Protein AF-A0AAD4VI14-F1 (afdb_monomer)

Solvent-accessible surface area (backbone atoms only — not comparable to full-atom values): 11357 Å² total; per-residue (Å²): 117,65,69,61,51,53,48,49,55,49,53,51,50,55,50,52,51,50,52,49,50,51,51,53,51,52,53,52,48,50,54,49,52,52,50,49,53,51,51,50,52,53,49,50,62,71,36,63,86,68,59,84,59,81,57,94,85,62,77,75,86,71,85,75,52,60,69,69,57,59,76,38,49,58,58,39,58,70,40,100,84,31,84,41,54,66,67,54,46,28,71,74,70,75,42,56,62,69,57,52,52,49,53,52,50,56,48,42,72,71,38,62,61,59,66,73,39,46,69,52,46,70,65,54,41,71,67,53,39,49,53,51,49,54,53,48,51,55,48,50,47,69,73,35,28,86,83,72,68,44,84,80,48,75,66,54,50,52,54,44,26,52,57,24,36,78,71,77,36,71,87,37,84,70,96,75,66,91,82,84,57,94,55,99,77,65,83,79,130

pLDDT: mean 75.38, std 15.09, range [39.78, 95.12]

Sequence (189 aa):
MEDFRRCLERQERETNERNRRAYEINELQRQVDEQVVIAVALQDEENQGRHCGSQVGRRRNVDRHRHSRGKNLLKDYFIPTSLYSDVDFRRRFRMQPHLFNKVMHDICNYDAYFVKNVDEIARMGKSTTLEALIRFCQIVETLYTRDYLRRPTPRDLQWLLQKAEARGFPGMIGSIDCMHWQWKNCPTA

Organism: Prunus dulcis (NCBI:txid3755)

InterPro domains:
  IPR006912 Harbinger transposase-derived protein [PF04827] (147-189)
  IPR059462 Domain of unknown function DUF8418 [PF28509] (72-107)

Foldseek 3Di:
DVVVVVVVVVVVVVVVVVVVVVVVVVVVVVVVVVVVVVVVVVVCVVCPVVPPPDPPPPPPDDPPPVLVVLVCPCQQEPDPPHVDYQVVVCVPVVDGVVVVVVLLVQLCVVDVLCVVCVVVCSVCPVVSVVVVVVSSVVSCCVPCQVPHVDDDDPVNQVVQQVVCVVVVRHPDNDPDDPPPDDDVDDDDD

Secondary structure (DSSP, 8-state):
-HHHHHHHHHHHHHHHHHHHHHHHHHHHHHHHHHHHHHHHHHHHHHGGGT---S-TTPPP-----HHHHHHTHHHHHTSTT-SS-HHHHHHHHSS-HHHHHHHHHHHHHH-THHHHSHHHHHTT-HHHHHHHHHHHHHHHHHHHIIIIISPPPHHHHHHHHHHHHTTT-TT---SS-SSS---TT----

Mean predicted aligned error: 16.75 Å

Radius of gyration: 24.11 Å; Cα contacts (8 Å, |Δi|>4): 65; chains: 1; bounding box: 54×68×52 Å

Structure (mmCIF, N/CA/C/O backbone):
data_AF-A0AAD4VI14-F1
#
_entry.id   AF-A0AAD4VI14-F1
#
loop_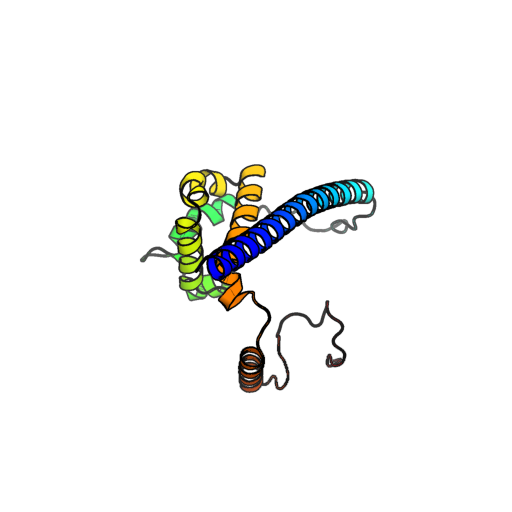
_atom_site.group_PDB
_atom_site.id
_atom_site.type_symbol
_atom_site.label_atom_id
_atom_site.label_alt_id
_atom_site.label_comp_id
_atom_site.label_asym_id
_atom_site.label_entity_id
_atom_site.label_seq_id
_atom_site.pdbx_PDB_ins_code
_atom_site.Cartn_x
_atom_site.Cartn_y
_atom_site.Cartn_z
_atom_site.occupancy
_atom_site.B_iso_or_equiv
_atom_site.auth_seq_id
_atom_site.auth_comp_id
_atom_site.auth_asym_id
_atom_site.auth_atom_id
_atom_site.pdbx_PDB_model_num
ATOM 1 N N . MET A 1 1 ? -26.286 37.225 23.379 1.00 53.12 1 MET A N 1
ATOM 2 C CA . MET A 1 1 ? -25.406 36.874 22.235 1.00 53.12 1 MET A CA 1
ATOM 3 C C . MET A 1 1 ? -23.930 36.756 22.629 1.00 53.12 1 MET A C 1
ATOM 5 O O . MET A 1 1 ? -23.224 35.999 21.976 1.00 53.12 1 MET A O 1
ATOM 9 N N . GLU A 1 2 ? -23.458 37.434 23.682 1.00 55.78 2 GLU A N 1
ATOM 10 C CA . GLU A 1 2 ? -22.063 37.326 24.160 1.00 55.78 2 GLU A CA 1
ATOM 11 C C . GLU A 1 2 ? -21.701 35.974 24.794 1.00 55.78 2 GLU A C 1
ATOM 13 O O . GLU A 1 2 ? -20.599 35.482 24.559 1.00 55.78 2 GLU A O 1
ATOM 18 N N . ASP A 1 3 ? -22.626 35.322 25.507 1.00 57.53 3 ASP A N 1
ATOM 19 C CA . ASP A 1 3 ? -22.357 34.016 26.138 1.00 57.53 3 ASP A CA 1
ATOM 20 C C . ASP A 1 3 ? -22.049 32.905 25.131 1.00 57.53 3 ASP A C 1
ATOM 22 O O . ASP A 1 3 ? -21.196 32.053 25.375 1.00 57.53 3 ASP A O 1
ATOM 26 N N . PHE A 1 4 ? -22.691 32.937 23.962 1.00 58.03 4 PHE A N 1
ATOM 27 C CA . PHE A 1 4 ? -22.474 31.933 22.922 1.00 58.03 4 PHE A CA 1
ATOM 28 C C . PHE A 1 4 ? -21.110 32.113 22.238 1.00 58.03 4 PHE A C 1
ATOM 30 O O . PHE A 1 4 ? -20.423 31.128 21.981 1.00 58.03 4 PHE A O 1
ATOM 37 N N . ARG A 1 5 ? -20.668 33.364 22.014 1.00 62.41 5 ARG A N 1
ATOM 38 C CA . ARG A 1 5 ? -19.307 33.651 21.518 1.00 62.41 5 ARG A CA 1
ATOM 39 C C . ARG A 1 5 ? -18.242 33.234 22.521 1.00 62.41 5 ARG A C 1
ATOM 41 O O . ARG A 1 5 ? -17.300 32.561 22.131 1.00 62.41 5 ARG A O 1
ATOM 48 N N . ARG A 1 6 ? -18.427 33.534 23.812 1.00 66.25 6 ARG A N 1
ATOM 49 C CA . ARG A 1 6 ? -17.509 33.069 24.865 1.00 66.25 6 ARG A CA 1
ATOM 50 C C . ARG A 1 6 ? -17.432 31.547 24.940 1.00 66.25 6 ARG A C 1
ATOM 52 O O . ARG A 1 6 ? -16.360 31.006 25.192 1.00 66.25 6 ARG A O 1
ATOM 59 N N . CYS A 1 7 ? -18.551 30.857 24.721 1.00 67.00 7 CYS A N 1
ATOM 60 C CA . CYS A 1 7 ? -18.590 29.398 24.692 1.00 67.00 7 CYS A CA 1
ATOM 61 C C . CYS A 1 7 ? -17.804 28.834 23.497 1.00 67.00 7 CYS A C 1
ATOM 63 O O . CYS A 1 7 ? -16.972 27.951 23.685 1.00 67.00 7 CYS A O 1
ATOM 65 N N . LEU A 1 8 ? -17.993 29.400 22.300 1.00 64.12 8 LEU A N 1
ATOM 66 C CA . LEU A 1 8 ? -17.263 28.999 21.093 1.00 64.12 8 LEU A CA 1
ATOM 67 C C . LEU A 1 8 ? -15.761 29.301 21.190 1.00 64.12 8 LEU A C 1
ATOM 69 O O . LEU A 1 8 ? -14.953 28.427 20.900 1.00 64.12 8 LEU A O 1
ATOM 73 N N . GLU A 1 9 ? -15.377 30.481 21.681 1.00 72.81 9 GLU A N 1
ATOM 74 C CA . GLU A 1 9 ? -13.969 30.844 21.904 1.00 72.81 9 GLU A CA 1
ATOM 75 C C . GLU A 1 9 ? -13.300 29.930 22.939 1.00 72.81 9 GLU A C 1
ATOM 77 O O . GLU A 1 9 ? -12.126 29.581 22.812 1.00 72.81 9 GLU A O 1
ATOM 82 N N . ARG A 1 10 ? -14.041 29.515 23.974 1.00 72.38 10 ARG A N 1
ATOM 83 C CA 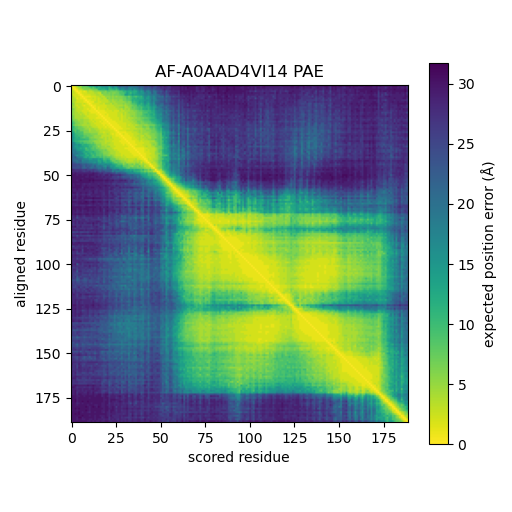. ARG A 1 10 ? -13.556 28.546 24.962 1.00 72.38 10 ARG A CA 1
ATOM 84 C C . ARG A 1 10 ? -13.358 27.170 24.333 1.00 72.38 10 ARG A C 1
ATOM 86 O O . ARG A 1 10 ? -12.322 26.550 24.555 1.00 72.38 10 ARG A O 1
ATOM 93 N N . GLN A 1 11 ? -14.315 26.724 23.526 1.00 63.62 11 GLN A N 1
ATOM 94 C CA . GLN A 1 11 ? -14.253 25.440 22.837 1.00 63.62 11 GLN A CA 1
ATOM 95 C C . GLN A 1 11 ? -13.091 25.399 21.835 1.00 63.62 11 GLN A C 1
ATOM 97 O O . GLN A 1 11 ? -12.366 24.409 21.784 1.00 63.62 11 GLN A O 1
ATOM 102 N N . GLU A 1 12 ? -12.858 26.499 21.115 1.00 72.25 12 GLU A N 1
ATOM 103 C CA . GLU A 1 12 ? -11.760 26.653 20.161 1.00 72.25 12 GLU A CA 1
ATOM 104 C C . GLU A 1 12 ? -10.387 26.624 20.851 1.00 72.25 12 GLU A C 1
ATOM 106 O O . GLU A 1 12 ? -9.479 25.916 20.403 1.00 72.25 12 GLU A O 1
ATOM 111 N N . ARG A 1 13 ? -10.244 27.312 21.994 1.00 74.06 13 ARG A N 1
ATOM 112 C CA . ARG A 1 13 ? -9.034 27.247 22.835 1.00 74.06 13 ARG A CA 1
ATOM 113 C C . ARG A 1 13 ? -8.769 25.833 23.340 1.00 74.06 13 ARG A C 1
ATOM 115 O O . ARG A 1 13 ? -7.639 25.364 23.248 1.00 74.06 13 ARG A O 1
ATOM 122 N N . GLU A 1 14 ? -9.802 25.134 23.803 1.00 79.88 14 GLU A N 1
ATOM 123 C CA . GLU A 1 14 ? -9.686 23.749 24.267 1.00 79.88 14 GLU A CA 1
ATOM 124 C C . GLU A 1 14 ? -9.267 22.795 23.135 1.00 79.88 14 GLU A C 1
ATOM 126 O O . GLU A 1 14 ? -8.420 21.924 23.348 1.00 79.88 14 GLU A O 1
ATOM 131 N N . THR A 1 15 ? -9.789 22.963 21.914 1.00 68.75 15 THR A N 1
ATOM 132 C CA . THR A 1 15 ? -9.327 22.193 20.745 1.00 68.75 15 THR A CA 1
ATOM 133 C C . THR A 1 15 ? -7.901 22.540 20.335 1.00 68.75 15 THR A C 1
ATOM 135 O O . THR A 1 15 ? -7.125 21.631 20.048 1.00 68.75 15 THR A O 1
ATOM 138 N N . ASN A 1 16 ? -7.519 23.817 20.356 1.00 77.69 16 ASN A N 1
ATOM 139 C CA . ASN A 1 16 ? -6.167 24.245 19.998 1.00 77.69 16 ASN A CA 1
ATOM 140 C C . ASN A 1 16 ? -5.129 23.739 21.007 1.00 77.69 16 ASN A C 1
ATOM 142 O O . ASN A 1 16 ? -4.069 23.260 20.608 1.00 77.69 16 ASN A O 1
ATOM 146 N N . GLU A 1 17 ? -5.450 23.748 22.302 1.00 81.88 17 GLU A N 1
ATOM 147 C CA . GLU A 1 17 ? -4.603 23.141 23.331 1.00 81.88 17 GLU A CA 1
ATOM 148 C C . GLU A 1 17 ? -4.495 21.621 23.176 1.00 81.88 17 GLU A C 1
ATOM 150 O O . GLU A 1 17 ? -3.400 21.073 23.303 1.00 81.88 17 GLU A O 1
ATOM 155 N N . ARG A 1 18 ? -5.596 20.923 22.863 1.00 75.38 18 ARG A N 1
ATOM 156 C CA . ARG A 1 18 ? -5.563 19.475 22.583 1.00 75.38 18 ARG A CA 1
ATOM 157 C C . ARG A 1 18 ? -4.702 19.151 21.365 1.00 75.38 18 ARG A C 1
ATOM 159 O O . ARG A 1 18 ? -3.888 18.235 21.439 1.00 75.38 18 ARG A O 1
ATOM 166 N N . ASN A 1 19 ? -4.841 19.914 20.285 1.00 68.81 19 ASN A N 1
ATOM 167 C CA . ASN A 1 19 ? -4.060 19.731 19.063 1.00 68.81 19 ASN A CA 1
ATOM 168 C C . ASN A 1 19 ? -2.572 20.005 19.302 1.00 68.81 19 ASN A C 1
ATOM 170 O O . ASN A 1 19 ? -1.728 19.248 18.830 1.00 68.81 19 ASN A O 1
ATOM 174 N N . ARG A 1 20 ? -2.244 21.030 20.095 1.00 75.94 20 ARG A N 1
ATOM 175 C CA . ARG A 1 20 ? -0.863 21.329 20.484 1.00 75.94 20 ARG A CA 1
ATOM 176 C C . ARG A 1 20 ? -0.253 20.216 21.337 1.00 75.94 20 ARG A C 1
ATOM 178 O O . ARG A 1 20 ? 0.851 19.776 21.043 1.00 75.94 20 ARG A O 1
ATOM 185 N N . ARG A 1 21 ? -0.989 19.701 22.328 1.00 83.00 21 ARG A N 1
ATOM 186 C CA . ARG A 1 21 ? -0.546 18.551 23.137 1.00 83.00 21 ARG A CA 1
ATOM 187 C C . ARG A 1 21 ? -0.348 17.302 22.281 1.00 83.00 21 ARG A C 1
ATOM 189 O O . ARG A 1 21 ? 0.624 16.590 22.479 1.00 83.00 21 ARG A O 1
ATOM 196 N N . ALA A 1 22 ? -1.231 17.046 21.316 1.00 75.75 22 ALA A N 1
ATOM 197 C CA . ALA A 1 22 ? -1.076 15.931 20.383 1.00 75.75 22 ALA A CA 1
ATOM 198 C C . ALA A 1 22 ? 0.160 16.097 19.480 1.00 75.75 22 ALA A C 1
ATOM 200 O O . ALA A 1 22 ? 0.868 15.123 19.242 1.00 75.75 22 ALA A O 1
ATOM 201 N N . TYR A 1 23 ? 0.447 17.320 19.019 1.00 74.06 23 TYR A N 1
ATOM 202 C CA . TYR A 1 23 ? 1.661 17.629 18.260 1.00 74.06 23 TYR A CA 1
ATOM 203 C C . TYR A 1 23 ? 2.922 17.393 19.103 1.00 74.06 23 TYR A C 1
ATOM 205 O O . TYR A 1 23 ? 3.818 16.680 18.668 1.00 74.06 23 TYR A O 1
ATOM 213 N N . GLU A 1 24 ? 2.961 17.913 20.333 1.00 84.12 24 GLU A N 1
ATOM 214 C CA . GLU A 1 24 ? 4.086 17.735 21.262 1.00 84.12 24 GLU A CA 1
ATOM 215 C C . GLU A 1 24 ? 4.300 16.255 21.628 1.00 84.12 24 GLU A C 1
ATOM 217 O O . GLU A 1 24 ? 5.435 15.784 21.638 1.00 84.12 24 GLU A O 1
ATOM 222 N N . ILE A 1 25 ? 3.224 15.492 21.854 1.00 77.44 25 ILE A N 1
ATOM 223 C CA . ILE A 1 25 ? 3.294 14.043 22.104 1.00 77.44 25 ILE A CA 1
ATOM 224 C C . ILE A 1 25 ? 3.836 13.297 20.881 1.00 77.44 25 ILE A C 1
ATOM 226 O O . ILE A 1 25 ? 4.691 12.433 21.043 1.00 77.44 25 ILE A O 1
ATOM 230 N N . ASN A 1 26 ? 3.384 13.625 19.668 1.00 72.69 26 ASN A N 1
ATOM 231 C CA . ASN A 1 26 ? 3.874 12.985 18.444 1.00 72.69 26 ASN A CA 1
ATOM 232 C C . ASN A 1 26 ? 5.341 13.335 18.148 1.00 72.69 26 ASN A C 1
ATOM 234 O O . ASN A 1 26 ? 6.094 12.474 17.704 1.00 72.69 26 ASN A O 1
ATOM 238 N N . GLU A 1 27 ? 5.761 14.573 18.413 1.00 82.62 27 GLU A N 1
ATOM 239 C CA . GLU A 1 27 ? 7.152 15.015 18.263 1.00 82.62 27 GLU A CA 1
ATOM 240 C C . GLU A 1 27 ? 8.071 14.270 19.246 1.00 82.62 27 GLU A C 1
ATOM 242 O O . GLU A 1 27 ? 9.111 13.739 18.855 1.00 82.62 27 GLU A O 1
ATOM 247 N N . LEU A 1 28 ? 7.652 14.152 20.512 1.00 82.75 28 LEU A N 1
ATOM 248 C CA . LEU A 1 28 ? 8.364 13.372 21.527 1.00 82.75 28 LEU A CA 1
ATOM 249 C C . LEU A 1 28 ? 8.381 11.880 21.185 1.00 82.75 28 LEU A C 1
ATOM 251 O O . LEU A 1 28 ? 9.422 11.242 21.314 1.00 82.75 28 LEU A O 1
ATOM 255 N N . GLN A 1 29 ? 7.263 11.330 20.702 1.00 75.38 29 GLN A N 1
ATOM 256 C CA . GLN A 1 29 ? 7.194 9.940 20.254 1.00 75.38 29 GLN A CA 1
ATOM 257 C C . GLN A 1 29 ? 8.182 9.691 19.114 1.00 75.38 29 GLN A C 1
ATOM 259 O O . GLN A 1 29 ? 8.903 8.702 19.146 1.00 75.38 29 GLN A O 1
ATOM 264 N N . ARG A 1 30 ? 8.303 10.624 18.165 1.00 74.38 30 ARG A N 1
ATOM 265 C CA . ARG A 1 30 ? 9.261 10.528 17.062 1.00 74.38 30 ARG A CA 1
ATOM 266 C C . ARG A 1 30 ? 10.715 10.549 17.548 1.00 74.38 30 ARG A C 1
ATOM 268 O O . ARG A 1 30 ? 11.530 9.796 17.027 1.00 74.38 30 ARG A O 1
ATOM 275 N N . GLN A 1 31 ? 11.033 11.364 18.557 1.00 83.75 31 GLN A N 1
ATOM 276 C CA . GLN A 1 31 ? 12.362 11.371 19.187 1.00 83.75 31 GLN A CA 1
ATOM 277 C C . GLN A 1 31 ? 12.657 10.059 19.924 1.00 83.75 31 GLN A C 1
ATOM 279 O O . GLN A 1 31 ? 13.788 9.575 19.890 1.00 83.75 31 GLN A O 1
ATOM 284 N N . VAL A 1 32 ? 11.653 9.470 20.578 1.00 83.19 32 VAL A N 1
ATOM 285 C CA . VAL A 1 32 ? 11.776 8.155 21.221 1.00 83.19 32 VAL A CA 1
ATOM 286 C C . VAL A 1 32 ? 11.953 7.059 20.172 1.00 83.19 32 VAL A C 1
ATOM 288 O O . VAL A 1 32 ? 12.847 6.235 20.324 1.00 83.19 32 VAL A O 1
ATOM 291 N N . ASP A 1 33 ? 11.177 7.073 19.088 1.00 77.75 33 ASP A N 1
ATOM 292 C CA . ASP A 1 33 ? 11.289 6.104 17.995 1.00 77.75 33 ASP A CA 1
ATOM 293 C C . ASP A 1 33 ? 12.675 6.179 17.333 1.00 77.75 33 ASP A C 1
ATOM 295 O O . ASP A 1 33 ? 13.295 5.150 17.074 1.00 77.75 33 ASP A O 1
ATOM 299 N N . GLU A 1 34 ? 13.212 7.385 17.127 1.00 78.00 34 GLU A N 1
ATOM 300 C CA . GLU A 1 34 ? 14.564 7.593 16.599 1.00 78.00 34 GLU A CA 1
ATOM 301 C C . GLU A 1 34 ? 15.640 7.053 17.556 1.00 78.00 34 GLU A C 1
ATOM 303 O O . GLU A 1 34 ? 16.559 6.351 17.125 1.00 78.00 34 GLU A O 1
ATOM 308 N N . GLN A 1 35 ? 15.491 7.282 18.866 1.00 76.81 35 GLN A N 1
ATOM 309 C CA . GLN A 1 35 ? 16.378 6.697 19.877 1.00 76.81 35 GLN A CA 1
ATOM 310 C C . GLN A 1 35 ? 16.278 5.170 19.937 1.00 76.81 35 GLN A C 1
ATOM 312 O O . GLN A 1 35 ? 17.301 4.505 20.081 1.00 76.81 35 GLN A O 1
ATOM 317 N N . VAL A 1 36 ? 15.080 4.598 19.792 1.00 81.19 36 VAL A N 1
ATOM 318 C CA . VAL A 1 36 ? 14.875 3.145 19.736 1.00 81.19 36 VAL A CA 1
ATOM 319 C C . VAL A 1 36 ? 15.547 2.560 18.497 1.00 81.19 36 VAL A C 1
ATOM 321 O O . VAL A 1 36 ? 16.235 1.553 18.614 1.00 81.19 36 VAL A O 1
ATOM 324 N N . VAL A 1 37 ? 15.425 3.197 17.329 1.00 79.38 37 VAL A N 1
ATOM 325 C CA . VAL A 1 37 ? 16.107 2.755 16.099 1.00 79.38 37 VAL A CA 1
ATOM 326 C C . VAL A 1 37 ? 17.626 2.762 16.277 1.00 79.38 37 VAL A C 1
ATOM 328 O O . VAL A 1 37 ? 18.291 1.805 15.884 1.00 79.38 37 VAL A O 1
ATOM 331 N N . ILE A 1 38 ? 18.180 3.801 16.908 1.00 80.31 38 ILE A N 1
ATOM 332 C CA . ILE A 1 38 ? 19.616 3.886 17.205 1.00 80.31 38 ILE A CA 1
ATOM 333 C C . ILE A 1 38 ? 20.028 2.806 18.213 1.00 80.31 38 ILE A C 1
ATOM 335 O O . ILE A 1 38 ? 21.018 2.117 17.989 1.00 80.31 38 ILE A O 1
ATOM 339 N N . ALA A 1 39 ? 19.271 2.614 19.294 1.00 77.19 39 ALA A N 1
ATOM 340 C CA . ALA A 1 39 ? 19.557 1.593 20.298 1.00 77.19 39 ALA A CA 1
ATOM 341 C C . ALA A 1 39 ? 19.496 0.174 19.711 1.00 77.19 39 ALA A C 1
ATOM 343 O O . ALA A 1 39 ? 20.377 -0.635 19.989 1.00 77.19 39 ALA A O 1
ATOM 344 N N . VAL A 1 40 ? 18.516 -0.102 18.844 1.00 77.56 40 VAL A N 1
ATOM 345 C CA . VAL A 1 40 ? 18.406 -1.363 18.097 1.00 77.56 40 VAL A CA 1
ATOM 346 C C . VAL A 1 40 ? 19.598 -1.538 17.159 1.00 77.56 40 VAL A C 1
ATOM 348 O O . VAL A 1 40 ? 20.185 -2.612 17.141 1.00 77.56 40 VAL A O 1
ATOM 351 N N . ALA A 1 41 ? 20.023 -0.491 16.446 1.00 73.06 41 ALA A N 1
ATOM 352 C CA . ALA A 1 41 ? 21.204 -0.555 15.584 1.00 73.06 41 ALA A CA 1
ATOM 353 C C . ALA A 1 41 ? 22.501 -0.821 16.376 1.00 73.06 41 ALA A C 1
ATOM 355 O O . ALA A 1 41 ? 23.350 -1.589 15.930 1.00 73.06 41 ALA A O 1
ATOM 356 N N . LEU A 1 42 ? 22.645 -0.230 17.567 1.00 77.88 42 LEU A N 1
ATOM 357 C CA . LEU A 1 42 ? 23.776 -0.486 18.467 1.00 77.88 42 LEU A CA 1
ATOM 358 C C . LEU A 1 42 ? 23.728 -1.903 19.062 1.00 77.88 42 LEU A C 1
ATOM 360 O O . LEU A 1 42 ? 24.766 -2.550 19.185 1.00 77.88 42 LEU A O 1
ATOM 364 N N . GLN A 1 43 ? 22.538 -2.418 19.380 1.00 65.25 43 GLN A N 1
ATOM 365 C CA . GLN A 1 43 ? 22.349 -3.807 19.810 1.00 65.25 43 GLN A CA 1
ATOM 366 C C . GLN A 1 43 ? 22.575 -4.815 18.681 1.00 65.25 43 GLN A C 1
ATOM 368 O O . GLN A 1 43 ? 23.050 -5.918 18.951 1.00 65.25 43 GLN A O 1
ATOM 373 N N . ASP A 1 44 ? 22.275 -4.454 17.434 1.00 61.44 44 ASP A N 1
ATOM 374 C CA . ASP A 1 44 ? 22.608 -5.254 16.256 1.00 61.44 44 ASP A CA 1
ATOM 375 C C . ASP A 1 44 ? 24.130 -5.328 16.062 1.00 61.44 44 ASP A C 1
ATOM 377 O O . ASP A 1 44 ? 24.647 -6.418 15.822 1.00 61.44 44 ASP A O 1
ATOM 381 N N . GLU A 1 45 ? 24.863 -4.217 16.236 1.00 65.25 45 GLU A N 1
ATOM 382 C CA . GLU A 1 45 ? 26.339 -4.179 16.240 1.00 65.25 45 GLU A CA 1
ATOM 383 C C . GLU A 1 45 ? 26.932 -5.064 17.354 1.00 65.25 45 GLU A C 1
ATOM 385 O O . GLU A 1 45 ? 27.827 -5.871 17.102 1.00 65.25 45 GLU A O 1
ATOM 390 N N . GLU A 1 46 ? 26.391 -4.990 18.573 1.00 63.19 46 GLU A N 1
ATOM 391 C CA . GLU A 1 46 ? 26.856 -5.777 19.725 1.00 63.19 46 GLU A CA 1
ATOM 392 C C . GLU A 1 46 ? 26.521 -7.280 19.588 1.00 63.19 46 GLU A C 1
ATOM 394 O O . GLU A 1 46 ? 27.284 -8.154 20.014 1.00 63.19 46 GLU A O 1
ATOM 399 N N . ASN A 1 47 ? 25.416 -7.6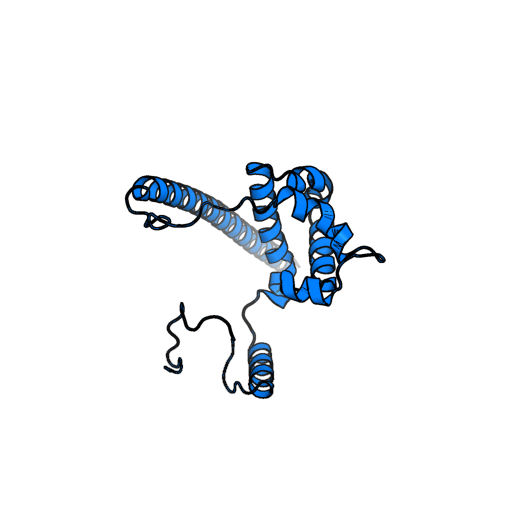09 18.910 1.00 57.91 47 ASN A N 1
ATOM 400 C CA . ASN A 1 47 ? 25.016 -8.981 18.599 1.00 57.91 47 ASN A CA 1
ATOM 401 C C . ASN A 1 47 ? 25.652 -9.551 17.322 1.00 57.91 47 ASN A C 1
ATOM 403 O O . ASN A 1 47 ? 25.408 -10.728 17.029 1.00 57.91 47 ASN A O 1
ATOM 407 N N . GLN A 1 48 ? 26.512 -8.821 16.594 1.00 56.59 48 GLN A N 1
ATOM 408 C CA . GLN A 1 48 ? 27.217 -9.341 15.404 1.00 56.59 48 GLN A CA 1
ATOM 409 C C . GLN A 1 48 ? 27.987 -10.650 15.677 1.00 56.59 48 GLN A C 1
ATOM 411 O O . GLN A 1 48 ? 28.147 -11.462 14.766 1.00 56.59 48 GLN A O 1
ATOM 416 N N . GLY A 1 49 ? 28.384 -10.920 16.930 1.00 52.28 49 GLY A N 1
ATOM 417 C CA . GLY A 1 49 ? 28.995 -12.191 17.356 1.00 52.28 49 GLY A CA 1
ATOM 418 C C . GLY A 1 49 ? 28.021 -13.324 17.732 1.00 52.28 49 GLY A C 1
ATOM 419 O O . GLY A 1 49 ? 28.450 -14.465 17.896 1.00 52.28 49 GLY A O 1
ATOM 420 N N . ARG A 1 50 ? 26.720 -13.041 17.880 1.00 49.34 50 ARG A N 1
ATOM 421 C CA . ARG A 1 50 ? 25.653 -14.002 18.238 1.00 49.34 50 ARG A CA 1
ATOM 422 C C . ARG A 1 50 ? 24.627 -14.220 17.134 1.00 49.34 50 ARG A C 1
ATOM 424 O O . ARG A 1 50 ? 23.766 -15.089 17.275 1.00 49.34 50 ARG A O 1
ATOM 431 N N . HIS A 1 51 ? 24.715 -13.484 16.028 1.00 46.81 51 HIS A N 1
ATOM 432 C CA . HIS A 1 51 ? 23.954 -13.822 14.838 1.00 46.81 51 HIS A CA 1
ATOM 433 C C . HIS A 1 51 ? 24.318 -15.248 14.419 1.00 46.81 51 HIS A C 1
ATOM 435 O O . HIS A 1 51 ? 25.403 -15.511 13.898 1.00 46.81 51 HIS A O 1
ATOM 441 N N . CYS A 1 52 ? 23.370 -16.170 14.586 1.00 43.84 52 CYS A N 1
ATOM 442 C CA . CYS A 1 52 ? 23.297 -17.374 13.776 1.00 43.84 52 CYS A CA 1
ATOM 443 C C . CYS A 1 52 ? 23.114 -16.921 12.323 1.00 43.84 52 CYS A C 1
ATOM 445 O O . CYS A 1 52 ? 22.004 -16.861 11.793 1.00 43.84 52 CYS A O 1
ATOM 447 N N . GLY A 1 53 ? 24.215 -16.523 11.689 1.00 51.72 53 GLY A N 1
ATOM 448 C CA . GLY A 1 53 ? 24.268 -16.283 10.267 1.00 51.72 53 GLY A CA 1
ATOM 449 C C . GLY A 1 53 ? 23.908 -17.559 9.514 1.00 51.72 53 GLY A C 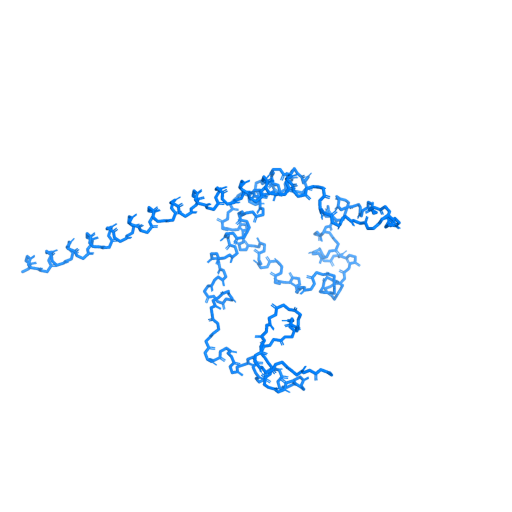1
ATOM 450 O O . GLY A 1 53 ? 23.745 -18.644 10.074 1.00 51.72 53 GLY A O 1
ATOM 451 N N . SER A 1 54 ? 23.799 -17.418 8.199 1.00 53.09 54 SER A N 1
ATOM 452 C CA . SER A 1 54 ? 23.799 -18.540 7.266 1.00 53.09 54 SER A CA 1
ATOM 453 C C . SER A 1 54 ? 24.770 -19.627 7.739 1.00 53.09 54 SER A C 1
ATOM 455 O O . SER A 1 54 ? 25.970 -19.365 7.771 1.00 53.09 54 SER A O 1
ATOM 457 N N . GLN A 1 55 ? 24.262 -20.808 8.114 1.00 53.03 55 GLN A N 1
ATOM 458 C CA . GLN A 1 55 ? 25.105 -21.946 8.490 1.00 53.03 55 GLN A CA 1
ATOM 459 C C . GLN A 1 55 ? 26.249 -22.087 7.478 1.00 53.03 55 GLN A C 1
ATOM 461 O O . GLN A 1 55 ? 26.024 -21.929 6.269 1.00 53.03 55 GLN A O 1
ATOM 466 N N . VAL A 1 56 ? 27.467 -22.352 7.959 1.00 54.19 56 VAL A N 1
ATOM 467 C CA . VAL A 1 56 ? 28.615 -22.665 7.098 1.00 54.19 56 VAL A CA 1
ATOM 468 C C . VAL A 1 56 ? 28.173 -23.765 6.125 1.00 54.19 56 VAL A C 1
ATOM 470 O O . VAL A 1 56 ? 27.811 -24.857 6.547 1.00 54.19 56 VAL A O 1
ATOM 473 N N . GLY A 1 57 ? 28.100 -23.437 4.828 1.00 62.84 57 GLY A N 1
ATOM 474 C CA . GLY A 1 57 ? 27.525 -24.305 3.788 1.00 62.84 57 GLY A CA 1
ATOM 475 C C . GLY A 1 57 ? 26.302 -23.742 3.046 1.00 62.84 57 GLY A C 1
ATOM 476 O O . GLY A 1 57 ? 25.896 -24.305 2.027 1.00 62.84 57 GLY A O 1
ATOM 477 N N . ARG A 1 58 ? 25.720 -22.609 3.469 1.00 58.50 58 ARG A N 1
ATOM 478 C CA . ARG A 1 58 ? 24.660 -21.950 2.684 1.00 58.50 58 ARG A CA 1
ATOM 479 C C . ARG A 1 58 ? 25.225 -21.476 1.342 1.00 58.50 58 ARG A C 1
ATOM 481 O O . ARG A 1 58 ? 26.222 -20.756 1.293 1.00 58.50 58 ARG A O 1
ATOM 488 N N . ARG A 1 59 ? 24.557 -21.858 0.245 1.00 58.47 59 ARG A N 1
ATOM 489 C CA . ARG A 1 59 ? 24.894 -21.408 -1.116 1.00 58.47 59 ARG A CA 1
ATOM 490 C C . ARG A 1 59 ? 25.027 -19.883 -1.150 1.00 58.47 59 ARG A C 1
ATOM 492 O O . ARG A 1 59 ? 24.218 -19.183 -0.536 1.00 58.47 59 ARG A O 1
ATOM 499 N N . ARG A 1 60 ? 26.032 -19.388 -1.887 1.00 57.22 60 ARG A N 1
ATOM 500 C CA . ARG A 1 60 ? 26.256 -17.950 -2.103 1.00 57.22 60 ARG A CA 1
ATOM 501 C C . ARG A 1 60 ? 24.944 -17.270 -2.485 1.00 57.22 60 ARG A C 1
ATOM 503 O O . ARG A 1 60 ? 24.146 -17.835 -3.236 1.00 57.22 60 ARG A O 1
ATOM 510 N N . ASN A 1 61 ? 24.736 -16.062 -1.966 1.00 53.03 61 ASN A N 1
ATOM 511 C CA . ASN A 1 61 ? 23.572 -15.265 -2.318 1.00 53.03 61 ASN A CA 1
ATOM 512 C C . ASN A 1 61 ? 23.600 -15.039 -3.836 1.00 53.03 61 ASN A C 1
ATOM 514 O O . ASN A 1 61 ? 24.526 -14.422 -4.357 1.00 53.03 61 ASN A O 1
ATOM 518 N N . VAL A 1 62 ? 22.635 -15.622 -4.544 1.00 60.66 62 VAL A N 1
ATOM 519 C CA . VAL A 1 62 ? 22.562 -15.530 -6.003 1.00 60.66 62 VAL A CA 1
ATOM 520 C C . VAL A 1 62 ? 22.218 -14.089 -6.352 1.00 60.66 62 VAL A C 1
ATOM 522 O O . VAL A 1 62 ? 21.211 -13.574 -5.853 1.00 60.66 62 VAL A O 1
ATOM 525 N N . ASP A 1 63 ? 23.024 -13.445 -7.201 1.00 57.28 63 ASP A N 1
ATOM 526 C CA . ASP A 1 63 ? 22.616 -12.180 -7.804 1.00 57.28 63 ASP A CA 1
ATOM 527 C C . ASP A 1 63 ? 21.327 -12.428 -8.591 1.00 57.28 63 ASP A C 1
ATOM 529 O O . ASP A 1 63 ? 21.298 -13.148 -9.586 1.00 57.28 63 ASP A O 1
ATOM 533 N N . ARG A 1 64 ? 20.220 -11.871 -8.096 1.00 60.41 64 ARG A N 1
ATOM 534 C CA . ARG A 1 64 ? 18.893 -12.054 -8.699 1.00 60.41 64 ARG A CA 1
ATOM 535 C C . ARG A 1 64 ? 18.642 -11.072 -9.842 1.00 60.41 64 ARG A C 1
ATOM 537 O O .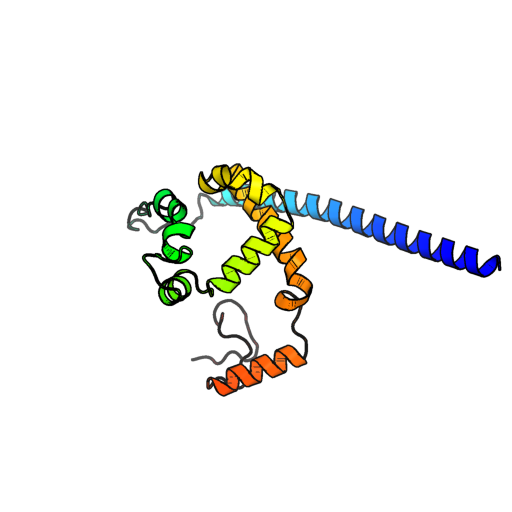 ARG A 1 64 ? 17.492 -10.953 -10.270 1.00 60.41 64 ARG A O 1
ATOM 544 N N . HIS A 1 65 ? 19.666 -10.323 -10.262 1.00 59.75 65 HIS A N 1
ATOM 545 C CA . HIS A 1 65 ? 19.581 -9.261 -11.261 1.00 59.75 65 HIS A CA 1
ATOM 546 C C . HIS A 1 65 ? 18.392 -8.329 -10.988 1.00 59.75 65 HIS A C 1
ATOM 548 O O . HIS A 1 65 ? 17.616 -7.993 -11.883 1.00 59.75 65 HIS A O 1
ATOM 554 N N . ARG A 1 66 ? 18.196 -7.946 -9.714 1.00 57.50 66 ARG A N 1
ATOM 555 C CA . ARG A 1 66 ? 17.014 -7.176 -9.274 1.00 57.50 66 ARG A CA 1
ATOM 556 C C . ARG A 1 66 ? 16.858 -5.876 -10.064 1.00 57.50 66 ARG A C 1
ATOM 558 O O . ARG A 1 66 ? 15.746 -5.532 -10.447 1.00 57.50 66 ARG A O 1
ATOM 565 N N . HIS A 1 67 ? 17.981 -5.229 -10.375 1.00 58.00 67 HIS A N 1
ATOM 566 C CA . HIS A 1 67 ? 18.045 -4.034 -11.213 1.00 58.00 67 HIS A CA 1
ATOM 567 C C . HIS A 1 67 ? 17.479 -4.275 -12.624 1.00 58.00 67 HIS A C 1
ATOM 569 O O . HIS A 1 67 ? 16.712 -3.462 -13.125 1.00 58.00 67 HIS A O 1
ATOM 575 N N . SER A 1 68 ? 17.776 -5.419 -13.246 1.00 59.66 68 SER A N 1
ATOM 576 C CA . SER A 1 68 ? 17.247 -5.792 -14.565 1.00 59.66 68 SER A CA 1
ATOM 577 C C . SER A 1 68 ? 15.759 -6.160 -14.519 1.00 59.66 68 SER A C 1
ATOM 579 O O . SER A 1 68 ? 15.032 -5.893 -15.469 1.00 59.66 68 SER A O 1
ATOM 581 N N . ARG A 1 69 ? 15.294 -6.751 -13.408 1.00 60.50 69 ARG A N 1
ATOM 582 C CA . ARG A 1 69 ? 13.892 -7.173 -13.229 1.00 60.50 69 ARG A CA 1
ATOM 583 C C . ARG A 1 69 ? 12.942 -6.014 -12.924 1.00 60.50 69 ARG A C 1
ATOM 585 O O . ARG A 1 69 ? 11.791 -6.069 -13.337 1.00 60.50 69 ARG A O 1
ATOM 592 N N . GLY A 1 70 ? 13.403 -4.992 -12.201 1.00 60.03 70 GLY A N 1
ATOM 593 C CA . GLY A 1 70 ? 12.598 -3.807 -11.882 1.00 60.03 70 GLY A CA 1
ATOM 594 C C . GLY A 1 70 ? 12.392 -2.885 -13.085 1.00 60.03 70 GLY A C 1
ATOM 595 O O . GLY A 1 70 ? 11.287 -2.396 -13.299 1.00 60.03 70 GLY A O 1
ATOM 596 N N . LYS A 1 71 ? 13.430 -2.722 -13.920 1.00 64.44 71 LYS A N 1
ATOM 597 C CA . LYS A 1 71 ? 13.430 -1.816 -15.084 1.00 64.44 71 LYS A CA 1
ATOM 598 C C . LYS A 1 71 ? 12.290 -2.044 -16.075 1.00 64.44 71 LYS A C 1
ATOM 600 O O . LYS A 1 71 ? 11.841 -1.093 -16.701 1.00 64.44 71 LYS A O 1
ATOM 605 N N . ASN A 1 72 ? 11.822 -3.283 -16.206 1.00 71.81 72 ASN A N 1
ATOM 606 C CA . ASN A 1 72 ? 10.799 -3.646 -17.180 1.00 71.81 72 ASN A CA 1
ATOM 607 C C . ASN A 1 72 ? 9.449 -3.976 -16.545 1.00 71.81 72 ASN A C 1
ATOM 609 O O . ASN A 1 72 ? 8.578 -4.434 -17.267 1.00 71.81 72 ASN A O 1
ATOM 613 N N . LEU A 1 73 ? 9.225 -3.736 -15.245 1.00 80.12 73 LEU A N 1
ATOM 614 C CA . LEU A 1 73 ? 7.963 -4.112 -14.591 1.00 80.12 73 LEU A CA 1
ATOM 615 C C . LEU A 1 73 ? 6.736 -3.584 -15.356 1.00 80.12 73 LEU A C 1
ATOM 617 O O . LEU A 1 73 ? 5.804 -4.336 -15.624 1.00 80.12 73 LEU A O 1
ATOM 621 N N . LEU A 1 74 ? 6.765 -2.312 -15.763 1.00 80.19 74 LEU A N 1
ATOM 622 C CA . LEU A 1 74 ? 5.691 -1.713 -16.557 1.00 80.19 74 LEU A CA 1
ATOM 623 C C . LEU A 1 74 ? 5.548 -2.384 -17.930 1.00 80.19 74 LEU A C 1
ATOM 625 O O . LEU A 1 74 ? 4.443 -2.733 -18.332 1.00 80.19 74 LEU A O 1
ATOM 629 N N . LYS A 1 75 ? 6.666 -2.637 -18.617 1.00 80.25 75 LYS A N 1
ATOM 630 C CA . LYS A 1 75 ? 6.691 -3.274 -19.941 1.00 80.25 75 LYS A CA 1
ATOM 631 C C . LYS A 1 75 ? 6.208 -4.726 -19.919 1.00 80.25 75 LYS A C 1
ATOM 633 O O . LYS A 1 75 ? 5.513 -5.165 -20.828 1.00 80.25 75 LYS A O 1
ATOM 638 N N . ASP A 1 76 ? 6.576 -5.451 -18.876 1.00 83.06 76 ASP A N 1
ATOM 639 C CA . ASP A 1 76 ? 6.363 -6.885 -18.739 1.00 83.06 76 ASP A CA 1
ATOM 640 C C . ASP A 1 76 ? 4.913 -7.232 -18.388 1.00 83.06 76 ASP A C 1
ATOM 642 O O . ASP A 1 76 ? 4.479 -8.331 -18.731 1.00 83.06 76 ASP A O 1
ATOM 646 N N . TYR A 1 77 ? 4.178 -6.327 -17.724 1.00 85.00 77 TYR A N 1
ATOM 647 C CA . TYR A 1 77 ? 2.848 -6.625 -17.170 1.00 85.00 77 TYR A CA 1
ATOM 648 C C . TYR A 1 77 ? 1.754 -5.584 -17.450 1.00 85.00 77 TYR A C 1
ATOM 650 O O . TYR A 1 77 ? 0.587 -5.923 -17.305 1.00 85.00 77 TYR A O 1
ATOM 658 N N . PHE A 1 78 ? 2.080 -4.334 -17.802 1.00 84.56 78 PHE A N 1
ATOM 659 C CA . PHE A 1 78 ? 1.094 -3.237 -17.807 1.00 84.56 78 PHE A CA 1
ATOM 660 C C . PHE A 1 78 ? 0.899 -2.551 -19.171 1.00 84.56 78 PHE A C 1
ATOM 662 O O . PHE A 1 78 ? 0.059 -1.661 -19.289 1.00 84.56 78 PHE A O 1
ATOM 669 N N . ILE A 1 79 ? 1.637 -2.955 -20.209 1.00 85.00 79 ILE A N 1
ATOM 670 C CA . ILE A 1 79 ? 1.434 -2.492 -21.594 1.00 85.00 79 ILE A CA 1
ATOM 671 C C . ILE A 1 79 ? 0.469 -3.457 -22.310 1.00 85.00 79 ILE A C 1
ATOM 673 O O . ILE A 1 79 ? 0.548 -4.655 -22.055 1.00 85.00 79 ILE A O 1
ATOM 677 N N . PRO A 1 80 ? -0.396 -3.003 -23.241 1.00 81.94 80 PRO A N 1
ATOM 678 C CA . PRO A 1 80 ? -1.312 -3.887 -23.979 1.00 81.94 80 PRO A CA 1
ATOM 679 C C . PRO A 1 80 ? -0.650 -5.075 -24.700 1.00 81.94 80 PRO A C 1
ATOM 681 O O . PRO A 1 80 ? -1.296 -6.086 -24.946 1.00 81.94 80 PRO A O 1
ATOM 684 N N . THR A 1 81 ? 0.637 -4.963 -25.035 1.00 82.00 81 THR A N 1
ATOM 685 C CA . THR A 1 81 ? 1.468 -6.015 -25.643 1.00 82.00 81 THR A CA 1
ATOM 686 C C . THR A 1 81 ? 2.414 -6.671 -24.627 1.00 82.00 81 THR A C 1
ATOM 688 O O . THR A 1 81 ? 3.546 -7.025 -24.962 1.00 82.00 81 THR A O 1
ATOM 691 N N . SER A 1 82 ? 1.991 -6.787 -23.364 1.00 84.75 82 SER A N 1
ATOM 692 C CA . SER A 1 82 ? 2.805 -7.357 -22.290 1.00 84.75 82 SER A CA 1
ATOM 693 C C . SER A 1 82 ? 3.182 -8.815 -22.567 1.00 84.75 82 SER A C 1
ATOM 695 O O . SER A 1 82 ? 2.413 -9.598 -23.123 1.00 84.75 82 SER A O 1
ATOM 697 N N . LEU A 1 83 ? 4.393 -9.194 -22.151 1.00 78.81 83 LEU A N 1
ATOM 698 C CA . LEU A 1 83 ? 4.887 -10.569 -22.289 1.00 78.81 83 LEU A CA 1
ATOM 699 C C . LEU A 1 83 ? 4.224 -11.531 -21.297 1.00 78.81 83 LEU A C 1
ATOM 701 O O . LEU A 1 83 ? 4.178 -12.735 -21.545 1.00 78.81 83 LEU A O 1
ATOM 705 N N . TYR A 1 84 ? 3.749 -11.013 -20.165 1.00 81.00 84 TYR A N 1
ATOM 706 C CA . TYR A 1 84 ? 3.121 -11.793 -19.111 1.00 81.00 84 TYR A CA 1
ATOM 707 C C . TYR A 1 84 ? 1.681 -11.345 -18.889 1.00 81.00 84 TYR A C 1
ATOM 709 O O . TYR A 1 84 ? 1.346 -10.166 -19.020 1.00 81.00 84 TYR A O 1
ATOM 717 N N . SER A 1 85 ? 0.839 -12.310 -18.525 1.00 86.81 85 SER A N 1
ATOM 718 C CA . SER A 1 85 ? -0.579 -12.080 -18.265 1.00 86.81 85 SER A CA 1
ATOM 719 C C . SER A 1 85 ? -0.835 -11.561 -16.846 1.00 86.81 85 SER A C 1
ATOM 721 O O . SER A 1 85 ? -0.021 -11.733 -15.931 1.00 86.81 85 SER A O 1
ATOM 723 N N . ASP A 1 86 ? -2.038 -11.038 -16.614 1.00 88.81 86 ASP A N 1
ATOM 724 C CA . ASP A 1 86 ? -2.538 -10.687 -15.278 1.00 88.81 86 ASP A CA 1
ATOM 725 C C . ASP A 1 86 ? -2.486 -11.864 -14.290 1.00 88.81 86 ASP A C 1
ATOM 727 O O . ASP A 1 86 ? -2.289 -11.684 -13.082 1.00 88.81 86 ASP A O 1
ATOM 731 N N . VAL A 1 87 ? -2.644 -13.093 -14.795 1.00 86.62 87 VAL A N 1
ATOM 732 C CA . VAL A 1 87 ? -2.556 -14.317 -13.988 1.00 86.62 87 VAL A CA 1
ATOM 733 C C . VAL A 1 87 ? -1.130 -14.514 -13.479 1.00 86.62 87 VAL A C 1
ATOM 735 O O . VAL A 1 87 ? -0.934 -14.847 -12.305 1.00 86.62 87 VAL A O 1
ATOM 738 N N . ASP A 1 88 ? -0.132 -14.263 -14.324 1.00 85.38 88 ASP A N 1
ATOM 739 C CA . ASP A 1 88 ? 1.280 -14.349 -13.952 1.00 85.38 88 ASP A CA 1
ATOM 740 C C . 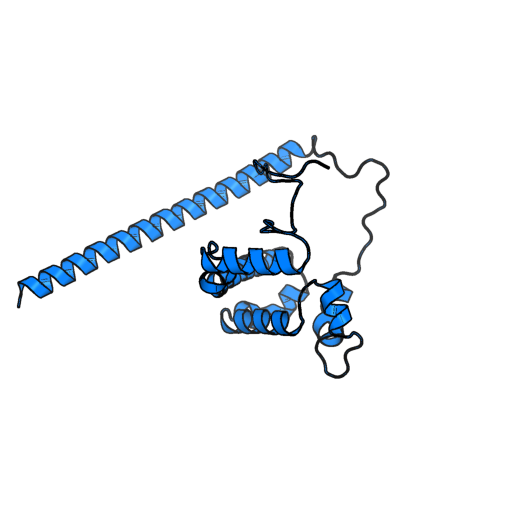ASP A 1 88 ? 1.651 -13.275 -12.933 1.00 85.38 88 ASP A C 1
ATOM 742 O O . ASP A 1 88 ? 2.320 -13.577 -11.938 1.00 85.38 88 ASP A O 1
ATOM 746 N N . PHE A 1 89 ? 1.160 -12.047 -13.127 1.00 87.81 89 PHE A N 1
ATOM 747 C CA . PHE A 1 89 ? 1.335 -10.965 -12.162 1.00 87.81 89 PHE A CA 1
ATOM 748 C C . PHE A 1 89 ? 0.761 -11.352 -10.795 1.00 87.81 89 PHE A C 1
ATOM 750 O O . PHE A 1 89 ? 1.469 -11.317 -9.784 1.00 87.81 89 PHE A O 1
ATOM 757 N N . ARG A 1 90 ? -0.492 -11.828 -10.759 1.00 89.94 90 ARG A N 1
ATOM 758 C CA . ARG A 1 90 ? -1.157 -12.236 -9.514 1.00 89.94 90 ARG A CA 1
ATOM 759 C C . ARG A 1 90 ? -0.425 -13.370 -8.807 1.00 89.94 90 ARG A C 1
ATOM 761 O O . ARG A 1 90 ? -0.330 -13.367 -7.581 1.00 89.94 90 ARG A O 1
ATOM 768 N N . ARG A 1 91 ? 0.112 -14.342 -9.547 1.00 84.19 91 ARG A N 1
ATOM 769 C CA . ARG A 1 91 ? 0.891 -15.449 -8.968 1.00 84.19 91 ARG A CA 1
ATOM 770 C C . ARG A 1 91 ? 2.221 -14.975 -8.378 1.00 84.19 91 ARG A C 1
ATOM 772 O O . ARG A 1 91 ? 2.619 -15.478 -7.329 1.00 84.19 91 ARG A O 1
ATOM 779 N N . ARG A 1 92 ? 2.896 -14.020 -9.025 1.00 86.62 92 ARG A N 1
ATOM 780 C CA . ARG A 1 92 ? 4.225 -13.531 -8.618 1.00 86.62 92 ARG A CA 1
ATOM 781 C C . ARG A 1 92 ? 4.164 -12.511 -7.484 1.00 86.62 92 ARG A C 1
ATOM 783 O O . ARG A 1 92 ? 4.894 -12.659 -6.511 1.00 86.62 92 ARG A O 1
ATOM 790 N N . PHE A 1 93 ? 3.280 -11.524 -7.594 1.00 84.94 93 PHE A N 1
ATOM 791 C CA . PHE A 1 93 ? 3.180 -10.397 -6.660 1.00 84.94 93 PHE A CA 1
ATOM 792 C C . PHE A 1 93 ? 2.047 -10.545 -5.643 1.00 84.94 93 PHE A C 1
ATOM 794 O O . PHE A 1 93 ? 1.926 -9.725 -4.741 1.00 84.94 93 PHE A O 1
ATOM 801 N N . ARG A 1 94 ? 1.219 -11.594 -5.766 1.00 89.00 94 ARG A N 1
ATOM 802 C CA . ARG A 1 94 ? 0.103 -11.892 -4.846 1.00 89.00 94 ARG A CA 1
ATOM 803 C C . ARG A 1 94 ? -0.948 -10.778 -4.764 1.00 89.00 94 ARG A C 1
ATOM 805 O O . ARG A 1 94 ? -1.751 -10.756 -3.839 1.00 89.00 94 ARG A O 1
ATOM 812 N N . MET A 1 95 ? -1.001 -9.921 -5.782 1.00 89.69 95 MET A N 1
ATOM 813 C CA . MET A 1 95 ? -1.917 -8.791 -5.908 1.00 89.69 95 MET A CA 1
ATOM 814 C C . MET A 1 95 ? -2.552 -8.788 -7.300 1.00 89.69 95 MET A C 1
ATOM 816 O O . MET A 1 95 ? -1.952 -9.268 -8.259 1.00 89.69 95 MET A O 1
ATOM 820 N N . GLN A 1 96 ? -3.772 -8.268 -7.432 1.00 91.00 96 GLN A N 1
ATOM 821 C CA . GLN A 1 96 ? -4.351 -8.034 -8.755 1.00 91.00 96 GLN A CA 1
ATOM 822 C C . GLN A 1 96 ? -3.714 -6.791 -9.415 1.00 91.00 96 GLN A C 1
ATOM 824 O O . GLN A 1 96 ? -3.516 -5.795 -8.718 1.00 91.00 96 GLN A O 1
ATOM 829 N N . PRO A 1 97 ? -3.438 -6.796 -10.735 1.00 90.69 97 PRO A N 1
ATOM 830 C CA . PRO A 1 97 ? -2.783 -5.669 -11.417 1.00 90.69 97 PRO A CA 1
ATOM 831 C C . PRO A 1 97 ? -3.527 -4.338 -11.280 1.00 90.69 97 PRO A C 1
ATOM 833 O O . PRO A 1 97 ? -2.921 -3.299 -11.043 1.00 90.69 97 PRO A O 1
ATOM 836 N N . HIS A 1 98 ? -4.859 -4.360 -11.357 1.00 92.12 98 HIS A N 1
ATOM 837 C CA . HIS A 1 98 ? -5.662 -3.146 -11.198 1.00 92.12 98 HIS A CA 1
ATOM 838 C C . HIS A 1 98 ? -5.567 -2.552 -9.784 1.00 92.12 98 HIS A C 1
ATOM 840 O O . HIS A 1 98 ? -5.613 -1.335 -9.634 1.00 92.12 98 HIS A O 1
ATOM 846 N N . LEU A 1 99 ? -5.399 -3.386 -8.749 1.00 92.75 99 LEU A N 1
ATOM 847 C CA . LEU A 1 99 ? -5.178 -2.907 -7.385 1.00 92.75 99 LEU A CA 1
ATOM 848 C C . LEU A 1 99 ? -3.807 -2.237 -7.269 1.00 92.75 99 LEU A C 1
ATOM 850 O O . LEU A 1 99 ? -3.705 -1.179 -6.661 1.00 92.75 99 LEU A O 1
ATOM 854 N N . PHE A 1 100 ? -2.783 -2.805 -7.911 1.00 91.38 100 PHE A N 1
ATOM 855 C CA . PHE A 1 100 ? -1.466 -2.178 -7.992 1.00 91.38 100 PHE A CA 1
ATOM 856 C C . PHE A 1 100 ? -1.542 -0.801 -8.666 1.00 91.38 100 PHE A C 1
ATOM 858 O O . PHE A 1 100 ? -1.066 0.178 -8.099 1.00 91.38 100 PHE A O 1
ATOM 865 N N . ASN A 1 101 ? -2.205 -0.702 -9.825 1.00 91.19 101 ASN A N 1
ATOM 866 C CA . ASN A 1 101 ? -2.391 0.573 -10.524 1.00 91.19 101 ASN A CA 1
ATOM 867 C C . ASN A 1 101 ? -3.139 1.598 -9.671 1.00 91.19 101 ASN A C 1
ATOM 869 O O . ASN A 1 101 ? -2.742 2.758 -9.643 1.00 91.19 101 ASN A O 1
ATOM 873 N N . LYS A 1 102 ? -4.185 1.174 -8.950 1.00 93.94 102 LYS A N 1
ATOM 874 C CA . LYS A 1 102 ? -4.920 2.046 -8.030 1.00 93.94 102 LYS A CA 1
ATOM 875 C C . LYS A 1 102 ? -4.008 2.593 -6.931 1.00 93.94 102 LYS A C 1
ATOM 877 O O . LYS A 1 102 ? -3.945 3.800 -6.753 1.00 93.94 102 LYS A O 1
ATOM 882 N N . VAL A 1 103 ? -3.270 1.718 -6.246 1.00 93.00 103 VAL A N 1
ATOM 883 C CA . VAL A 1 103 ? -2.350 2.118 -5.169 1.00 93.00 103 VAL A CA 1
ATOM 884 C C . VAL A 1 103 ? -1.284 3.080 -5.688 1.00 93.00 103 VAL A C 1
ATOM 886 O O . VAL A 1 103 ? -1.057 4.126 -5.091 1.00 93.00 103 VAL A O 1
ATOM 889 N N . MET A 1 104 ? -0.670 2.771 -6.831 1.00 90.50 104 MET A N 1
ATOM 890 C CA . MET A 1 104 ? 0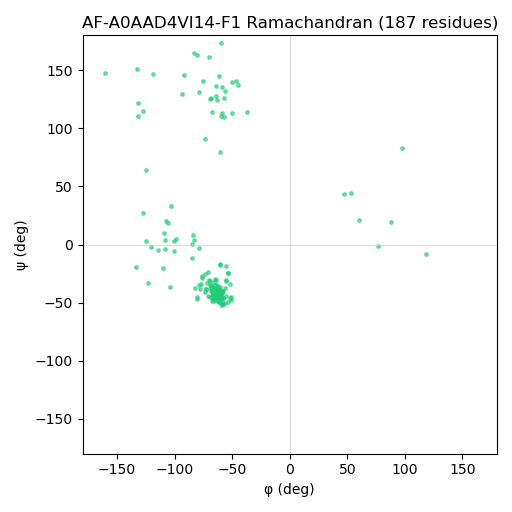.338 3.643 -7.436 1.00 90.50 104 MET A CA 1
ATOM 891 C C . MET A 1 104 ? -0.234 4.997 -7.855 1.00 90.50 104 MET A C 1
ATOM 893 O O . MET A 1 104 ? 0.400 6.021 -7.622 1.00 90.50 104 MET A O 1
ATOM 897 N N . HIS A 1 105 ? -1.427 5.016 -8.451 1.00 92.44 105 HIS A N 1
ATOM 898 C CA . HIS A 1 105 ? -2.108 6.250 -8.829 1.00 92.44 105 HIS A CA 1
ATOM 899 C C . HIS A 1 105 ? -2.400 7.125 -7.604 1.00 92.44 105 HIS A C 1
ATOM 901 O O . HIS A 1 105 ? -2.059 8.306 -7.602 1.00 92.44 105 HIS A O 1
ATOM 907 N N . ASP A 1 106 ? -2.978 6.540 -6.553 1.00 94.81 106 ASP A N 1
ATOM 908 C CA . ASP A 1 106 ? -3.330 7.255 -5.327 1.00 94.81 106 ASP A CA 1
ATOM 909 C C . ASP A 1 106 ? -2.079 7.855 -4.654 1.00 94.81 106 ASP A C 1
ATOM 911 O O . ASP A 1 106 ? -2.093 9.014 -4.244 1.00 94.81 106 ASP A O 1
ATOM 915 N N . ILE A 1 107 ? -0.968 7.108 -4.619 1.00 92.94 107 ILE A N 1
ATOM 916 C CA . ILE A 1 107 ? 0.310 7.570 -4.053 1.00 92.94 107 ILE A CA 1
ATOM 917 C C . ILE A 1 107 ? 0.925 8.698 -4.883 1.00 92.94 107 ILE A C 1
ATOM 919 O O . ILE A 1 107 ? 1.299 9.727 -4.325 1.00 92.94 107 ILE A O 1
ATOM 923 N N . CYS A 1 108 ? 1.016 8.533 -6.206 1.00 91.44 108 CYS A N 1
ATOM 924 C CA . CYS A 1 108 ? 1.584 9.553 -7.090 1.00 91.44 108 CYS A CA 1
ATOM 925 C C . CYS A 1 108 ? 0.756 10.844 -7.106 1.00 91.44 108 CYS A C 1
ATOM 927 O O . CYS A 1 108 ? 1.312 11.923 -7.298 1.00 91.44 108 CYS A O 1
ATOM 929 N N . ASN A 1 109 ? -0.561 10.742 -6.908 1.00 94.19 109 ASN A N 1
ATOM 930 C CA . ASN A 1 109 ? -1.442 11.899 -6.783 1.00 94.19 109 ASN A CA 1
ATOM 931 C C . ASN A 1 109 ? -1.328 12.578 -5.406 1.00 94.19 109 ASN A C 1
ATOM 933 O O . ASN A 1 109 ? -1.546 13.782 -5.300 1.00 94.19 109 ASN A O 1
ATOM 937 N N . TYR A 1 110 ? -0.995 11.822 -4.357 1.00 93.94 110 TYR A N 1
ATOM 938 C CA . TYR A 1 110 ? -0.855 12.346 -3.000 1.00 93.94 110 TYR A CA 1
ATOM 939 C C . TYR A 1 110 ? 0.495 13.040 -2.761 1.00 93.94 110 TYR A C 1
ATOM 941 O O . TYR A 1 110 ? 0.527 14.129 -2.192 1.00 93.94 110 TYR A O 1
ATOM 949 N N . ASP A 1 111 ? 1.608 12.438 -3.198 1.00 91.94 111 ASP A N 1
ATOM 950 C CA . ASP A 1 111 ? 2.955 12.993 -3.015 1.00 91.94 111 ASP A CA 1
ATOM 951 C C . ASP A 1 111 ? 3.720 13.069 -4.346 1.00 91.94 111 ASP A C 1
ATOM 953 O O . ASP A 1 111 ? 4.108 12.062 -4.949 1.00 91.94 111 ASP A O 1
ATOM 957 N N . ALA A 1 112 ? 4.014 14.303 -4.768 1.00 91.38 112 ALA A N 1
ATOM 958 C CA . ALA A 1 112 ? 4.792 14.596 -5.968 1.00 91.38 112 ALA A CA 1
ATOM 959 C C . ALA A 1 112 ? 6.224 14.024 -5.926 1.00 91.38 112 ALA A C 1
ATOM 961 O O . ALA A 1 112 ? 6.861 13.918 -6.977 1.00 91.38 112 ALA A O 1
ATOM 962 N N . TYR A 1 113 ? 6.735 13.639 -4.748 1.00 89.25 113 TYR A N 1
ATOM 963 C CA . TYR A 1 113 ? 8.005 12.927 -4.591 1.00 89.25 113 TYR A CA 1
ATOM 964 C C . TYR A 1 113 ? 8.082 11.693 -5.498 1.00 89.25 113 TYR A C 1
ATOM 966 O O . TYR A 1 113 ? 9.087 11.498 -6.183 1.00 89.25 113 TYR A O 1
ATOM 974 N N . PHE A 1 114 ? 7.011 10.894 -5.559 1.00 86.44 114 PHE A N 1
ATOM 975 C CA . PHE A 1 114 ? 6.998 9.649 -6.331 1.00 86.44 114 PHE A CA 1
ATOM 976 C C . PHE A 1 114 ? 6.979 9.877 -7.836 1.00 86.44 114 PHE A C 1
ATOM 978 O O . PHE A 1 114 ? 7.440 9.011 -8.567 1.00 86.44 114 PHE A O 1
ATOM 985 N N . VAL A 1 115 ? 6.502 11.033 -8.302 1.00 86.94 115 VAL A N 1
ATOM 986 C CA . VAL A 1 115 ? 6.524 11.404 -9.726 1.00 86.94 115 VAL A CA 1
ATOM 987 C C . VAL A 1 115 ? 7.884 11.979 -10.120 1.00 86.94 115 VAL A C 1
ATOM 989 O O . VAL A 1 115 ? 8.378 11.710 -11.211 1.00 86.94 115 VAL A O 1
ATOM 992 N N . LYS A 1 116 ? 8.513 12.758 -9.232 1.00 85.44 116 LYS A N 1
ATOM 993 C CA . LYS A 1 116 ? 9.788 13.436 -9.513 1.00 85.44 116 LYS A CA 1
ATOM 994 C C . LYS A 1 116 ? 11.002 12.518 -9.398 1.00 85.44 116 LYS A C 1
ATOM 996 O O . LYS A 1 116 ? 11.944 12.672 -10.164 1.00 85.44 116 LYS A O 1
ATOM 1001 N N . ASN A 1 117 ? 10.974 11.562 -8.470 1.00 81.50 117 ASN A N 1
ATOM 1002 C CA . ASN A 1 117 ? 12.137 10.736 -8.134 1.00 81.50 117 ASN A CA 1
ATOM 1003 C C . ASN A 1 117 ? 12.047 9.301 -8.677 1.00 81.50 117 ASN A C 1
ATOM 1005 O O . ASN A 1 117 ? 12.774 8.429 -8.205 1.00 81.50 117 ASN A O 1
ATOM 1009 N N . VAL A 1 118 ? 11.183 9.032 -9.669 1.00 75.81 118 VAL A N 1
ATOM 1010 C CA . VAL A 1 118 ? 10.988 7.683 -10.249 1.00 75.81 118 VAL A CA 1
ATOM 1011 C C . VAL A 1 118 ? 12.318 7.051 -10.662 1.00 75.81 118 VAL A C 1
ATOM 1013 O O . VAL A 1 118 ? 12.597 5.906 -10.304 1.00 75.81 118 VAL A O 1
ATOM 1016 N N . ASP A 1 119 ? 13.154 7.802 -11.378 1.00 70.50 119 ASP A N 1
ATOM 1017 C CA . ASP A 1 119 ? 14.431 7.303 -11.891 1.00 70.50 119 ASP A CA 1
ATOM 1018 C C . ASP A 1 119 ? 15.433 7.016 -10.769 1.00 70.50 119 ASP A C 1
ATOM 1020 O O . ASP A 1 119 ? 16.184 6.042 -10.833 1.00 70.50 119 ASP A O 1
ATOM 1024 N N . GLU A 1 120 ? 15.441 7.831 -9.716 1.00 68.38 120 GLU A N 1
ATOM 1025 C CA . GLU A 1 120 ? 16.345 7.664 -8.579 1.00 68.38 120 GLU A CA 1
ATOM 1026 C C . GLU A 1 120 ? 15.930 6.478 -7.696 1.00 68.38 120 GLU A C 1
ATOM 1028 O O . GLU A 1 120 ? 16.770 5.655 -7.316 1.00 68.38 120 GLU A O 1
ATOM 1033 N N . ILE A 1 121 ? 14.621 6.323 -7.465 1.00 69.81 121 ILE A N 1
ATOM 1034 C CA . ILE A 1 121 ? 14.027 5.160 -6.795 1.00 69.81 121 ILE A CA 1
ATOM 1035 C C . ILE A 1 121 ? 14.337 3.886 -7.595 1.00 69.81 121 ILE A C 1
ATOM 1037 O O . ILE A 1 121 ? 14.792 2.888 -7.032 1.00 69.81 121 ILE A O 1
ATOM 1041 N N . ALA A 1 122 ? 14.173 3.917 -8.922 1.00 68.94 122 ALA A N 1
ATOM 1042 C CA . ALA A 1 122 ? 14.477 2.785 -9.798 1.00 68.94 122 ALA A CA 1
ATOM 1043 C C . ALA A 1 122 ? 15.976 2.432 -9.827 1.00 68.94 122 ALA A C 1
ATOM 1045 O O . ALA A 1 122 ? 16.343 1.264 -9.999 1.00 68.94 122 ALA A O 1
ATOM 1046 N N . ARG A 1 123 ? 16.852 3.423 -9.624 1.00 70.12 123 ARG A N 1
ATOM 1047 C CA . ARG A 1 123 ? 18.307 3.240 -9.495 1.00 70.12 123 ARG A CA 1
ATOM 1048 C C . ARG A 1 123 ? 18.741 2.735 -8.116 1.00 70.12 123 ARG A C 1
ATOM 1050 O O . ARG A 1 123 ? 19.920 2.426 -7.953 1.00 70.12 123 ARG A O 1
ATOM 1057 N N . MET A 1 124 ? 17.809 2.572 -7.172 1.00 65.94 124 MET A N 1
ATOM 1058 C CA . MET A 1 124 ? 18.023 1.963 -5.854 1.00 65.94 124 MET A CA 1
ATOM 1059 C C . MET A 1 124 ? 19.175 2.600 -5.056 1.00 65.94 124 MET A C 1
ATOM 1061 O O . MET A 1 124 ? 19.984 1.895 -4.444 1.00 65.94 124 MET A O 1
ATOM 1065 N N . GLY A 1 125 ? 19.266 3.935 -5.034 1.00 71.69 125 GLY A N 1
ATOM 1066 C CA . GLY A 1 125 ? 20.107 4.615 -4.044 1.00 71.69 125 GLY A CA 1
ATOM 1067 C C . GLY A 1 125 ? 19.655 4.194 -2.643 1.00 71.69 125 GLY A C 1
ATOM 1068 O O . GLY A 1 125 ? 18.462 4.259 -2.356 1.00 71.69 125 GLY A O 1
ATOM 1069 N N . LYS A 1 126 ? 20.554 3.686 -1.784 1.00 69.88 126 LYS A N 1
ATOM 1070 C CA . LYS A 1 126 ? 20.158 3.117 -0.475 1.00 69.88 126 LYS A CA 1
ATOM 1071 C C . LYS A 1 126 ? 19.351 4.116 0.365 1.00 69.88 126 LYS A C 1
ATOM 1073 O O . LYS A 1 126 ? 18.321 3.741 0.915 1.00 69.88 126 LYS A O 1
ATOM 1078 N N . SER A 1 127 ? 19.796 5.371 0.413 1.00 75.75 127 SER A N 1
ATOM 1079 C CA . SER A 1 127 ? 19.120 6.475 1.105 1.00 75.75 127 SER A CA 1
ATOM 1080 C C . SER A 1 127 ? 17.771 6.815 0.468 1.00 75.75 127 SER A C 1
ATOM 1082 O O . SER A 1 127 ? 16.762 6.850 1.163 1.00 75.75 127 SER A O 1
ATOM 1084 N N . THR A 1 128 ? 17.727 6.969 -0.856 1.00 77.75 128 THR A N 1
ATOM 1085 C CA . THR A 1 128 ? 16.513 7.313 -1.613 1.00 77.75 128 THR A CA 1
ATOM 1086 C C . THR A 1 128 ? 15.454 6.215 -1.531 1.00 77.75 128 THR A C 1
ATOM 1088 O O . THR A 1 128 ? 14.268 6.486 -1.396 1.00 77.75 128 THR A O 1
ATOM 1091 N N . THR A 1 129 ? 15.875 4.950 -1.559 1.00 79.38 129 THR A N 1
ATOM 1092 C CA . THR A 1 129 ? 14.974 3.796 -1.426 1.00 79.38 129 THR A CA 1
ATOM 1093 C C . THR A 1 129 ? 14.362 3.745 -0.031 1.00 79.38 129 THR A C 1
ATOM 1095 O O . THR A 1 129 ? 13.182 3.430 0.107 1.00 79.38 129 THR A O 1
ATOM 1098 N N . LEU A 1 130 ? 15.153 4.057 1.000 1.00 84.19 130 LEU A N 1
ATOM 1099 C CA . LEU A 1 130 ? 14.669 4.104 2.375 1.00 84.19 130 LEU A CA 1
ATOM 1100 C C . LEU A 1 130 ? 13.683 5.261 2.578 1.00 84.19 130 LEU A C 1
ATOM 1102 O O . LEU A 1 130 ? 12.608 5.041 3.127 1.00 84.19 130 LEU A O 1
ATOM 1106 N N . GLU A 1 131 ? 14.000 6.461 2.086 1.00 87.12 131 GLU A N 1
ATOM 1107 C CA . GLU A 1 131 ? 13.085 7.607 2.150 1.00 87.12 131 GLU A CA 1
ATOM 1108 C C . GLU A 1 131 ? 11.777 7.320 1.396 1.00 87.12 131 GLU A C 1
ATOM 1110 O O . GLU A 1 131 ? 10.690 7.528 1.938 1.00 87.12 131 GLU A O 1
ATOM 1115 N N . ALA A 1 132 ? 11.870 6.770 0.182 1.00 87.62 132 ALA A N 1
ATOM 1116 C CA . ALA A 1 132 ? 10.709 6.368 -0.602 1.00 87.62 132 ALA A CA 1
ATOM 1117 C C . ALA A 1 132 ? 9.854 5.328 0.132 1.00 87.62 132 ALA A C 1
ATOM 1119 O O . ALA A 1 132 ? 8.630 5.422 0.104 1.00 87.62 132 ALA A O 1
ATOM 1120 N N . LEU A 1 133 ? 10.473 4.359 0.816 1.00 89.88 133 LEU A N 1
ATOM 1121 C CA . LEU A 1 133 ? 9.753 3.359 1.604 1.00 89.88 133 LEU A CA 1
ATOM 1122 C C . LEU A 1 133 ? 9.016 3.991 2.791 1.00 89.88 133 LEU A C 1
ATOM 1124 O O . LEU A 1 133 ? 7.847 3.682 3.008 1.00 89.88 133 LEU A O 1
ATOM 1128 N N . ILE A 1 134 ? 9.672 4.885 3.535 1.00 90.81 134 ILE A N 1
ATOM 1129 C CA . ILE A 1 134 ? 9.060 5.570 4.682 1.00 90.81 134 ILE A CA 1
ATOM 1130 C C . ILE A 1 134 ? 7.855 6.395 4.221 1.00 90.81 134 ILE A C 1
ATOM 1132 O O . ILE A 1 134 ? 6.760 6.238 4.764 1.00 90.81 134 ILE A O 1
ATOM 1136 N N . ARG A 1 135 ? 8.028 7.210 3.171 1.00 93.00 135 ARG A N 1
ATOM 1137 C CA . ARG A 1 135 ? 6.936 7.998 2.578 1.00 93.00 135 ARG A CA 1
ATOM 1138 C C . ARG A 1 135 ? 5.804 7.102 2.091 1.00 93.00 135 ARG A C 1
ATOM 1140 O O . ARG A 1 135 ? 4.643 7.372 2.371 1.00 93.00 135 ARG A O 1
ATOM 1147 N N . PHE A 1 136 ? 6.135 6.011 1.400 1.00 93.06 136 PHE A N 1
ATOM 1148 C CA . PHE A 1 136 ? 5.156 5.049 0.900 1.00 93.06 136 PHE A CA 1
ATOM 1149 C C . PHE A 1 136 ? 4.289 4.501 2.038 1.00 93.06 136 PHE A C 1
ATOM 1151 O O . PHE A 1 136 ? 3.065 4.545 1.937 1.00 93.06 136 PHE A O 1
ATOM 1158 N N . CYS A 1 137 ? 4.900 4.037 3.133 1.00 93.38 137 CYS A N 1
ATOM 1159 C CA . CYS A 1 137 ? 4.166 3.497 4.278 1.00 93.38 137 CYS A CA 1
ATOM 1160 C C . CYS A 1 137 ? 3.247 4.546 4.915 1.00 93.38 137 CYS A C 1
ATOM 1162 O O . CYS A 1 137 ? 2.068 4.269 5.119 1.00 93.38 137 CYS A O 1
ATOM 1164 N N . GLN A 1 138 ? 3.746 5.765 5.142 1.00 93.25 138 GLN A N 1
ATOM 1165 C CA . GLN A 1 138 ? 2.952 6.860 5.713 1.00 93.25 138 GLN A CA 1
ATOM 1166 C C . GLN A 1 138 ? 1.739 7.216 4.844 1.00 93.25 138 GLN A C 1
ATOM 1168 O O . GLN A 1 138 ? 0.641 7.443 5.355 1.00 93.25 138 GLN A O 1
ATOM 1173 N N . ILE A 1 139 ? 1.915 7.242 3.521 1.00 95.12 139 ILE A N 1
ATOM 1174 C CA . ILE A 1 139 ? 0.829 7.526 2.576 1.00 95.12 139 ILE A CA 1
ATOM 1175 C C . ILE A 1 139 ? -0.179 6.378 2.562 1.00 95.12 139 ILE A C 1
ATOM 1177 O O . ILE A 1 139 ? -1.380 6.625 2.625 1.00 95.12 139 ILE A O 1
ATOM 1181 N N . VAL A 1 140 ? 0.285 5.126 2.513 1.00 93.75 140 VAL A N 1
ATOM 1182 C CA . VAL A 1 140 ? -0.592 3.946 2.542 1.00 93.75 140 VAL A CA 1
ATOM 1183 C C . VAL A 1 140 ? -1.424 3.919 3.819 1.00 93.75 140 VAL A C 1
ATOM 1185 O O . VAL A 1 140 ? -2.633 3.700 3.750 1.00 93.75 140 VAL A O 1
ATOM 1188 N N . GLU A 1 141 ? -0.812 4.190 4.969 1.00 92.12 141 GLU A N 1
ATOM 1189 C CA . GLU A 1 141 ? -1.538 4.345 6.226 1.00 92.12 141 GLU A CA 1
ATOM 1190 C C . GLU A 1 141 ? -2.554 5.479 6.116 1.00 92.12 141 GLU A C 1
ATOM 1192 O O . GLU A 1 141 ? -3.742 5.257 6.331 1.00 92.12 141 GLU A O 1
ATOM 1197 N N . THR A 1 142 ? -2.148 6.669 5.688 1.00 94.19 142 THR A N 1
ATOM 1198 C CA . THR A 1 142 ? -3.054 7.823 5.603 1.00 94.19 142 THR A CA 1
ATOM 1199 C C . THR A 1 142 ? -4.263 7.559 4.697 1.00 94.19 142 THR A C 1
ATOM 1201 O O . THR A 1 142 ? -5.401 7.836 5.079 1.00 94.19 142 THR A O 1
ATOM 1204 N N . LEU A 1 143 ? -4.039 6.986 3.513 1.00 95.06 143 LEU A N 1
ATOM 1205 C CA . LEU A 1 143 ? -5.078 6.776 2.506 1.00 95.06 143 LEU A CA 1
ATOM 1206 C C . LEU A 1 143 ? -5.985 5.584 2.818 1.00 95.06 143 LEU A C 1
ATOM 1208 O O . LEU A 1 143 ? -7.190 5.648 2.578 1.00 95.06 143 LEU A O 1
ATOM 1212 N N . TYR A 1 144 ? -5.430 4.493 3.348 1.00 94.12 144 TYR A N 1
ATOM 1213 C CA . TYR A 1 144 ? -6.158 3.231 3.492 1.00 94.12 144 TYR A CA 1
ATOM 1214 C C . TYR A 1 144 ? -6.523 2.879 4.937 1.00 94.12 144 TYR A C 1
ATOM 1216 O O . TYR A 1 144 ? -7.258 1.907 5.140 1.00 94.12 144 TYR A O 1
ATOM 1224 N N . THR A 1 145 ? -6.102 3.665 5.939 1.00 90.69 145 THR A N 1
ATOM 1225 C CA . THR A 1 145 ? -6.461 3.426 7.351 1.00 90.69 145 THR A CA 1
ATOM 1226 C C . THR A 1 145 ? -7.956 3.311 7.544 1.00 90.69 145 THR A C 1
ATOM 1228 O O . THR A 1 145 ? -8.425 2.346 8.139 1.00 90.69 145 THR A O 1
ATOM 1231 N N . ARG A 1 146 ? -8.733 4.254 7.014 1.00 88.50 146 ARG A N 1
ATOM 1232 C CA . ARG A 1 146 ? -10.166 4.303 7.308 1.00 88.50 146 ARG A CA 1
ATOM 1233 C C . ARG A 1 146 ? -10.933 3.090 6.782 1.00 88.50 146 ARG A C 1
ATOM 1235 O O . ARG A 1 146 ? -11.877 2.641 7.426 1.00 88.50 146 ARG A O 1
ATOM 1242 N N . ASP A 1 147 ? -10.530 2.566 5.633 1.00 87.25 147 ASP A N 1
ATOM 1243 C CA . ASP A 1 147 ? -11.320 1.569 4.915 1.00 87.25 147 ASP A CA 1
ATOM 1244 C C . ASP A 1 147 ? -10.756 0.151 5.065 1.00 87.25 147 ASP A C 1
ATOM 1246 O O . ASP A 1 147 ? -11.533 -0.795 5.197 1.00 87.25 147 ASP A O 1
ATOM 1250 N N . TYR A 1 148 ? -9.426 -0.005 5.096 1.00 85.69 148 TYR A N 1
ATOM 1251 C CA . TYR A 1 148 ? -8.768 -1.316 5.014 1.00 85.69 148 TYR A CA 1
ATOM 1252 C C . TYR A 1 148 ? -7.842 -1.634 6.188 1.00 85.69 148 TYR A C 1
ATOM 1254 O O . TYR A 1 148 ? -7.746 -2.803 6.556 1.00 85.69 148 TYR A O 1
ATOM 1262 N N . LEU A 1 149 ? -7.165 -0.638 6.774 1.00 86.62 149 LEU A N 1
ATOM 1263 C CA . LEU A 1 149 ? -6.209 -0.868 7.874 1.00 86.62 149 LEU A CA 1
ATOM 1264 C C . LEU A 1 149 ? -6.793 -0.559 9.261 1.00 86.62 149 LEU A C 1
ATOM 1266 O O . LEU A 1 149 ? -6.103 -0.676 10.271 1.00 86.62 149 LEU A O 1
ATOM 1270 N N . ARG A 1 150 ? -8.078 -0.196 9.340 1.00 86.25 150 ARG A N 1
ATOM 1271 C CA . ARG A 1 150 ? -8.781 -0.022 10.615 1.00 86.25 150 ARG A CA 1
ATOM 1272 C C . ARG A 1 150 ? -9.019 -1.359 11.305 1.00 86.25 150 ARG A C 1
ATOM 1274 O O . ARG A 1 150 ? -9.093 -2.417 10.679 1.00 86.25 150 ARG A O 1
ATOM 1281 N N . ARG A 1 151 ? -9.286 -1.291 12.610 1.00 83.88 151 ARG A N 1
ATOM 1282 C CA . ARG A 1 151 ? -9.795 -2.441 13.361 1.00 83.88 151 ARG A CA 1
ATOM 1283 C C . ARG A 1 151 ? -11.094 -2.962 12.709 1.00 83.88 151 ARG A C 1
ATOM 1285 O O . ARG A 1 151 ? -11.991 -2.153 12.429 1.00 83.88 151 ARG A O 1
ATOM 1292 N N . PRO A 1 152 ? -11.224 -4.282 12.475 1.00 84.56 152 PRO A N 1
ATOM 1293 C CA . PRO A 1 152 ? -12.447 -4.857 11.926 1.00 84.56 152 PRO A CA 1
ATOM 1294 C C . PRO A 1 152 ? -13.654 -4.573 12.826 1.00 84.56 152 PRO A C 1
ATOM 1296 O O . PRO A 1 152 ? -13.585 -4.719 14.048 1.00 84.56 152 PRO A O 1
ATOM 1299 N N . THR A 1 153 ? -14.768 -4.174 12.219 1.00 89.31 153 THR A N 1
ATOM 1300 C CA . THR A 1 153 ? -16.059 -4.031 12.901 1.00 89.31 153 THR A CA 1
ATOM 1301 C C . THR A 1 153 ? -16.724 -5.402 13.033 1.00 89.31 153 THR A C 1
ATOM 1303 O O . THR A 1 153 ? -16.389 -6.313 12.273 1.00 89.31 153 THR A O 1
ATOM 1306 N N . PRO A 1 154 ? -17.727 -5.568 13.913 1.00 89.88 154 PRO A N 1
ATOM 1307 C CA . PRO A 1 154 ? -18.501 -6.809 13.987 1.00 89.88 154 PRO A CA 1
ATOM 1308 C C . PRO A 1 154 ? -19.068 -7.267 12.635 1.00 89.88 154 PRO A C 1
ATOM 1310 O O . PRO A 1 154 ? -19.095 -8.462 12.356 1.00 89.88 154 PRO A O 1
ATOM 1313 N N . ARG A 1 155 ? -19.447 -6.323 11.761 1.00 91.06 155 ARG A N 1
ATOM 1314 C CA . ARG A 1 155 ? -19.907 -6.621 10.398 1.00 91.06 155 ARG A CA 1
ATOM 1315 C C . ARG A 1 155 ? -18.791 -7.208 9.531 1.00 91.06 155 ARG A C 1
ATOM 1317 O O . ARG A 1 155 ? -19.031 -8.186 8.830 1.00 91.06 155 ARG A O 1
ATOM 1324 N N . ASP A 1 156 ? -17.588 -6.636 9.583 1.00 88.38 156 ASP A N 1
ATOM 1325 C CA . ASP A 1 156 ? -16.443 -7.165 8.830 1.00 88.38 156 ASP A CA 1
ATOM 1326 C C . ASP A 1 156 ? -16.077 -8.566 9.321 1.00 88.38 156 ASP A C 1
ATOM 1328 O O . ASP A 1 156 ? -15.838 -9.456 8.511 1.00 88.38 156 ASP A O 1
ATOM 1332 N N . LEU A 1 157 ? -16.091 -8.777 10.644 1.00 87.25 157 LEU A N 1
ATOM 1333 C CA . LEU A 1 157 ? -15.835 -10.082 11.252 1.00 87.25 157 LEU A CA 1
ATOM 1334 C C . LEU A 1 157 ? -16.868 -11.115 10.784 1.00 87.25 157 LEU A C 1
ATOM 1336 O O . LEU A 1 157 ? -16.494 -12.203 10.356 1.00 87.25 157 LEU A O 1
ATOM 1340 N N . GLN A 1 158 ? -18.157 -10.765 10.797 1.00 89.75 158 GLN A N 1
ATOM 1341 C CA . GLN A 1 158 ? -19.226 -11.645 10.323 1.00 89.75 158 GLN A CA 1
ATOM 1342 C C . GLN A 1 158 ? -19.051 -12.007 8.843 1.00 89.75 158 GLN A C 1
ATOM 1344 O O . GLN A 1 158 ? -19.150 -13.177 8.477 1.00 89.75 158 GLN A O 1
ATOM 1349 N N . TRP A 1 159 ? -18.743 -11.023 7.996 1.00 90.62 159 TRP A N 1
ATOM 1350 C CA . TRP A 1 159 ? -18.486 -11.258 6.576 1.00 90.62 159 TRP A CA 1
ATOM 1351 C C . TRP A 1 159 ? -17.251 -12.143 6.344 1.00 90.62 159 TRP A C 1
ATOM 1353 O O . TRP A 1 159 ? -17.289 -13.055 5.516 1.00 90.62 159 TRP A O 1
ATOM 1363 N N . LEU A 1 160 ? -16.161 -11.917 7.087 1.00 87.81 160 LEU A N 1
ATOM 1364 C CA . LEU A 1 160 ? -14.953 -12.743 7.020 1.00 87.81 160 LEU A CA 1
ATOM 1365 C C . LEU A 1 160 ? -15.235 -14.192 7.430 1.00 87.81 160 LEU A C 1
ATOM 1367 O O . LEU A 1 160 ? -14.792 -15.106 6.735 1.00 87.81 160 LEU A O 1
ATOM 1371 N N . LEU A 1 161 ? -16.008 -14.398 8.499 1.00 86.56 161 LEU A N 1
ATOM 1372 C CA . LEU A 1 161 ? -16.405 -15.726 8.971 1.00 86.56 161 LEU A CA 1
ATOM 1373 C C . LEU A 1 161 ? -17.262 -16.464 7.939 1.00 86.56 161 LEU A C 1
ATOM 1375 O O . LEU A 1 161 ? -16.953 -17.606 7.618 1.00 86.56 161 LEU A O 1
ATOM 1379 N N . GLN A 1 162 ? -18.260 -15.803 7.345 1.00 90.19 162 GLN A N 1
ATOM 1380 C CA . GLN A 1 162 ? -19.069 -16.387 6.264 1.00 90.19 162 GLN A CA 1
ATOM 1381 C C . GLN A 1 162 ? -18.206 -16.783 5.059 1.00 90.19 162 GLN A C 1
ATOM 1383 O O . GLN A 1 162 ? -18.384 -17.841 4.457 1.00 90.19 162 GLN A O 1
ATOM 1388 N N . LYS A 1 163 ? -17.230 -15.941 4.705 1.00 88.19 163 LYS A N 1
ATOM 1389 C CA . LYS A 1 163 ? -16.306 -16.212 3.600 1.00 88.19 163 LYS A CA 1
ATOM 1390 C C . LYS A 1 163 ? -15.360 -17.375 3.899 1.00 88.19 163 LYS A C 1
ATOM 1392 O O . LYS A 1 163 ? -14.991 -18.097 2.973 1.00 88.19 163 LYS A O 1
ATOM 1397 N N . ALA A 1 164 ? -14.935 -17.535 5.150 1.00 84.12 164 ALA A N 1
ATOM 1398 C CA . ALA A 1 164 ? -14.126 -18.666 5.587 1.00 84.12 164 ALA A CA 1
ATOM 1399 C C . ALA A 1 164 ? -14.952 -19.959 5.606 1.00 84.12 164 ALA A C 1
ATOM 1401 O O . ALA A 1 164 ? -14.526 -20.967 5.047 1.00 84.12 164 ALA A O 1
ATOM 1402 N N . GLU A 1 165 ? -16.174 -19.907 6.129 1.00 87.69 165 GLU A N 1
ATOM 1403 C CA . GLU A 1 165 ? -17.120 -21.023 6.132 1.00 87.69 165 GLU A CA 1
ATOM 1404 C C . GLU A 1 165 ? -17.419 -21.526 4.712 1.00 87.69 165 GLU A C 1
ATOM 1406 O O . GLU A 1 165 ? -17.264 -22.715 4.442 1.00 87.69 165 GLU A O 1
ATOM 1411 N N . ALA A 1 166 ? -17.690 -20.624 3.761 1.00 87.94 166 ALA A N 1
ATOM 1412 C CA . ALA A 1 166 ? -17.882 -20.966 2.346 1.00 87.94 166 ALA A CA 1
ATOM 1413 C C . ALA A 1 166 ? -16.654 -21.632 1.689 1.00 87.94 166 ALA A C 1
ATOM 1415 O O . ALA A 1 166 ? -16.762 -22.232 0.622 1.00 87.94 166 ALA A O 1
ATOM 1416 N N . ARG A 1 167 ? -15.472 -21.512 2.305 1.00 85.25 167 ARG A N 1
ATOM 1417 C CA . ARG A 1 167 ? -14.222 -22.154 1.873 1.00 85.25 167 ARG A CA 1
ATOM 1418 C C . ARG A 1 167 ? -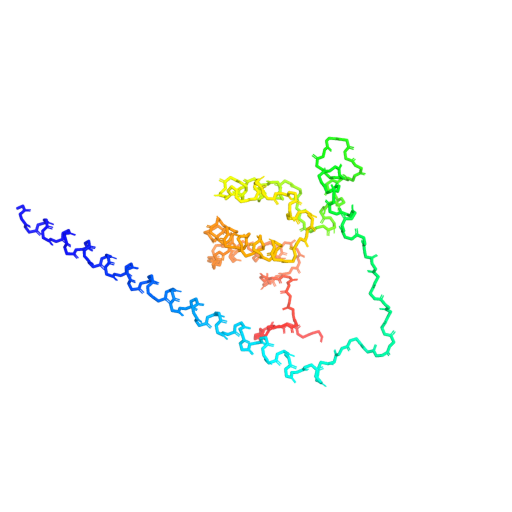13.902 -23.434 2.656 1.00 85.25 167 ARG A C 1
ATOM 1420 O O . ARG A 1 167 ? -12.839 -24.000 2.429 1.00 85.25 167 ARG A O 1
ATOM 1427 N N . GLY A 1 168 ? -14.788 -23.880 3.552 1.00 85.44 168 GLY A N 1
ATOM 1428 C CA . GLY A 1 168 ? -14.601 -25.073 4.388 1.00 85.44 168 GLY A CA 1
ATOM 1429 C C . GLY A 1 168 ? -13.873 -24.815 5.709 1.00 85.44 168 GLY A C 1
ATOM 1430 O O . GLY A 1 168 ? -13.339 -25.743 6.307 1.00 85.44 168 GLY A O 1
ATOM 1431 N N . PHE A 1 169 ? -13.834 -23.562 6.166 1.00 78.88 169 PHE A N 1
ATOM 1432 C CA . PHE A 1 169 ? -13.067 -23.122 7.332 1.00 78.88 169 PHE A CA 1
ATOM 1433 C C . PHE A 1 169 ? -13.961 -22.414 8.373 1.00 78.88 169 PHE A C 1
ATOM 1435 O O . PHE A 1 169 ? -13.808 -21.210 8.602 1.00 78.88 169 PHE A O 1
ATOM 1442 N N . PRO A 1 170 ? -14.930 -23.119 8.989 1.00 80.50 170 PRO A N 1
ATOM 1443 C CA . PRO A 1 170 ? -15.888 -22.512 9.911 1.00 80.50 170 PRO A CA 1
ATOM 1444 C C . PRO A 1 170 ? -15.191 -21.958 11.162 1.00 80.50 170 PRO A C 1
ATOM 1446 O O . PRO A 1 170 ? -14.304 -22.589 11.731 1.00 80.50 170 PRO A O 1
ATOM 1449 N N . GLY A 1 171 ? -15.586 -20.756 11.589 1.00 79.31 171 GLY A N 1
ATOM 1450 C CA . GLY A 1 171 ? -15.036 -20.105 12.785 1.00 79.31 171 GLY A CA 1
ATOM 1451 C C . GLY A 1 171 ? -13.644 -19.478 12.621 1.00 79.31 171 GLY A C 1
ATOM 1452 O O . GLY A 1 171 ? -13.148 -18.870 13.568 1.00 79.31 171 GLY A O 1
ATOM 1453 N N . MET A 1 172 ? -13.011 -19.579 11.445 1.00 77.25 172 MET A N 1
ATOM 1454 C CA . MET A 1 172 ? -11.674 -19.024 11.211 1.00 77.25 172 MET A CA 1
ATOM 1455 C C . MET A 1 172 ? -11.726 -17.616 10.627 1.00 77.25 172 MET A C 1
ATOM 1457 O O . MET A 1 172 ? -12.388 -17.363 9.625 1.00 77.25 172 MET A O 1
ATOM 1461 N N . ILE A 1 173 ? -10.979 -16.695 11.238 1.00 70.62 173 ILE A N 1
ATOM 1462 C CA . ILE A 1 173 ? -10.955 -15.277 10.847 1.00 70.62 173 ILE A CA 1
ATOM 1463 C C . ILE A 1 173 ? -9.657 -14.845 10.150 1.00 70.62 173 ILE A C 1
ATOM 1465 O O . ILE A 1 173 ? -9.498 -13.684 9.783 1.00 70.62 173 ILE A O 1
ATOM 1469 N N . GLY A 1 174 ? -8.748 -15.790 9.900 1.00 61.34 174 GLY A N 1
ATOM 1470 C CA . GLY A 1 174 ? -7.504 -15.570 9.169 1.00 61.34 174 GLY A CA 1
ATOM 1471 C C . GLY A 1 174 ? -6.923 -16.883 8.648 1.00 61.34 174 GLY A C 1
ATOM 1472 O O . GLY A 1 174 ? -7.084 -17.922 9.276 1.00 61.34 174 GLY A O 1
ATOM 1473 N N . SER A 1 175 ? -6.257 -16.844 7.488 1.00 53.56 175 SER A N 1
ATOM 1474 C CA . SER A 1 175 ? -5.483 -17.978 6.948 1.00 53.56 175 SER A CA 1
ATOM 1475 C C . SER A 1 175 ? -3.970 -17.746 7.039 1.00 53.56 175 SER A C 1
ATOM 1477 O O . SER A 1 175 ? -3.202 -18.325 6.270 1.00 53.56 175 SER A O 1
ATOM 1479 N N . ILE A 1 176 ? -3.532 -16.833 7.902 1.00 48.91 176 ILE A N 1
ATOM 1480 C CA . ILE A 1 176 ? -2.129 -16.458 8.034 1.00 48.91 176 ILE A CA 1
ATOM 1481 C C . ILE A 1 176 ? -1.805 -16.478 9.524 1.00 48.91 176 ILE A C 1
ATOM 1483 O O . ILE A 1 176 ? -2.278 -15.635 10.274 1.00 48.91 176 ILE A O 1
ATOM 1487 N N . ASP A 1 177 ? -0.985 -17.459 9.887 1.00 42.62 177 ASP A N 1
ATOM 1488 C CA . ASP A 1 177 ? -0.190 -17.565 11.110 1.00 42.62 177 ASP A CA 1
ATOM 1489 C C . ASP A 1 177 ? -0.743 -18.400 12.282 1.00 42.62 177 ASP A C 1
ATOM 1491 O O . ASP A 1 177 ? -1.267 -17.903 13.276 1.00 42.62 177 ASP A O 1
ATOM 1495 N N . CYS A 1 178 ? -0.512 -19.713 12.185 1.00 49.16 178 CYS A N 1
ATOM 1496 C CA . CYS A 1 178 ? -0.473 -20.622 13.332 1.00 49.16 178 CYS A CA 1
ATOM 1497 C C . CYS A 1 178 ? 0.899 -20.621 14.044 1.00 49.16 178 CYS A C 1
ATOM 1499 O O . CYS A 1 178 ? 1.093 -21.432 14.943 1.00 49.16 178 CYS A O 1
ATOM 1501 N N . MET A 1 179 ? 1.870 -19.783 13.649 1.00 43.06 179 MET A N 1
ATOM 1502 C CA . MET A 1 179 ? 3.250 -19.864 14.153 1.00 43.06 179 MET A CA 1
ATOM 1503 C C . MET A 1 179 ? 3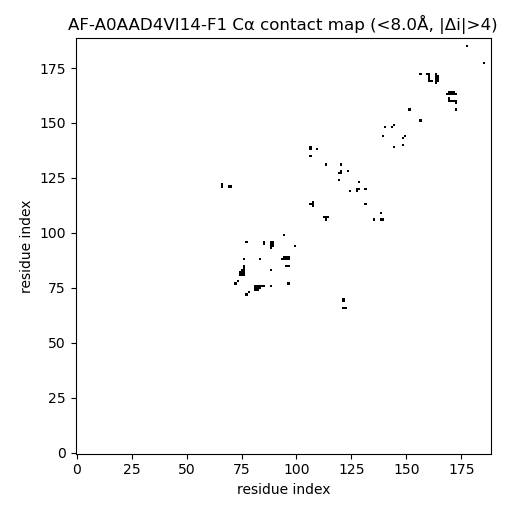.677 -18.713 15.077 1.00 43.06 179 MET A C 1
ATOM 1505 O O . MET A 1 179 ? 4.629 -18.916 15.822 1.00 43.06 179 MET A O 1
ATOM 1509 N N . HIS A 1 180 ? 3.018 -17.545 15.085 1.00 39.78 180 HIS A N 1
ATOM 1510 C CA . HIS A 1 180 ? 3.449 -16.400 15.923 1.00 39.78 180 HIS A CA 1
ATOM 1511 C C . HIS A 1 180 ? 2.406 -15.813 16.885 1.00 39.78 180 HIS A C 1
ATOM 1513 O O . HIS A 1 180 ? 2.717 -14.860 17.598 1.00 39.78 180 HIS A O 1
ATOM 1519 N N . TRP A 1 181 ? 1.198 -16.374 16.983 1.00 41.62 181 TRP A N 1
ATOM 1520 C CA . TRP A 1 181 ? 0.198 -15.896 17.945 1.00 41.62 181 TRP A CA 1
ATOM 1521 C C . TRP A 1 181 ? -0.405 -17.059 18.733 1.00 41.62 181 TRP A C 1
ATOM 1523 O O . TRP A 1 181 ? -0.994 -17.973 18.155 1.00 41.62 181 TRP A O 1
ATOM 1533 N N . GLN A 1 182 ? -0.285 -17.030 20.065 1.00 40.53 182 GLN A N 1
ATOM 1534 C CA . GLN A 1 182 ? -0.984 -17.984 20.928 1.00 40.53 182 GLN A CA 1
ATOM 1535 C C . GLN A 1 182 ? -2.473 -17.627 20.976 1.00 40.53 182 GLN A C 1
ATOM 1537 O O . GLN A 1 182 ? -2.925 -16.827 21.794 1.00 40.53 182 GLN A O 1
ATOM 1542 N N . TRP A 1 183 ? -3.254 -18.211 20.071 1.00 49.06 183 TRP A N 1
ATOM 1543 C CA . TRP A 1 183 ? -4.707 -18.212 20.184 1.00 49.06 183 TRP A CA 1
ATOM 1544 C C . TRP A 1 183 ? -5.125 -19.276 21.194 1.00 49.06 183 TRP A C 1
ATOM 1546 O O . TRP A 1 183 ? -4.720 -20.431 21.084 1.00 49.06 183 TRP A O 1
ATOM 1556 N N . LYS A 1 184 ? -6.001 -18.910 22.136 1.00 44.44 184 LYS A N 1
ATOM 1557 C CA . LYS A 1 184 ? -6.544 -19.821 23.160 1.00 44.44 184 LYS A CA 1
ATOM 1558 C C . LYS A 1 184 ? -7.220 -21.079 22.571 1.00 44.44 184 LYS A C 1
ATOM 1560 O O . LYS A 1 184 ? -7.372 -22.060 23.283 1.00 44.44 184 LYS A O 1
ATOM 1565 N N . ASN A 1 185 ? -7.586 -21.041 21.282 1.00 49.53 185 ASN A N 1
ATOM 1566 C CA . ASN A 1 185 ? -8.316 -22.088 20.559 1.00 49.53 185 ASN A CA 1
ATOM 1567 C C . ASN A 1 185 ? -7.624 -22.530 19.250 1.00 49.53 185 ASN A C 1
ATOM 1569 O O . ASN A 1 185 ? -8.312 -22.919 18.309 1.00 49.53 185 ASN A O 1
ATOM 1573 N N . CYS A 1 186 ? -6.296 -22.413 19.130 1.00 43.28 186 CYS A N 1
ATOM 1574 C CA . CYS A 1 186 ? -5.605 -22.933 17.943 1.00 43.28 186 CYS A CA 1
ATOM 1575 C C . CYS A 1 186 ? -5.783 -24.466 17.884 1.00 43.28 186 CYS A C 1
ATOM 1577 O O . CYS A 1 186 ? -5.444 -25.126 18.869 1.00 43.28 186 CYS A O 1
ATOM 1579 N N . PRO A 1 187 ? -6.318 -25.047 16.792 1.00 47.56 187 PRO A N 1
ATOM 1580 C CA . PRO A 1 187 ? -6.394 -26.492 16.670 1.00 47.56 187 PRO A CA 1
ATOM 1581 C C . PRO A 1 187 ? -4.976 -27.048 16.538 1.00 47.56 187 PRO A C 1
ATOM 1583 O O . PRO A 1 187 ? -4.275 -26.771 15.565 1.00 47.56 187 PRO A O 1
ATOM 1586 N N . THR A 1 188 ? -4.549 -27.809 17.539 1.00 43.69 188 THR A N 1
ATOM 1587 C CA . THR A 1 188 ? -3.322 -28.599 17.468 1.00 43.69 188 THR A CA 1
ATOM 1588 C C . THR A 1 188 ? -3.553 -29.735 16.473 1.00 43.69 188 THR A C 1
ATOM 1590 O O . THR A 1 188 ? -4.541 -30.460 16.603 1.00 43.69 188 THR A O 1
ATOM 1593 N N . ALA A 1 189 ? -2.688 -29.838 15.463 1.00 42.41 189 ALA A N 1
ATOM 1594 C CA . ALA A 1 189 ? -2.651 -30.984 14.554 1.00 42.41 189 ALA A CA 1
ATOM 1595 C C . ALA A 1 189 ? -2.177 -32.253 15.273 1.00 42.41 189 ALA A C 1
ATOM 1597 O O . ALA A 1 189 ? -1.368 -32.117 16.222 1.00 42.41 189 ALA A O 1
#